Protein AF-A0AAE2ZTK8-F1 (afdb_monomer_lite)

Structure (mmCIF, N/CA/C/O backbone):
data_AF-A0AAE2ZTK8-F1
#
_entry.id   AF-A0AAE2ZTK8-F1
#
loop_
_atom_site.group_PDB
_atom_site.id
_atom_site.type_symbol
_atom_site.label_atom_id
_atom_site.label_alt_id
_atom_site.label_comp_id
_atom_site.label_asym_id
_atom_site.label_entity_id
_atom_site.label_seq_id
_atom_site.pdbx_PDB_ins_code
_atom_site.Cartn_x
_atom_site.Cartn_y
_atom_site.Cartn_z
_atom_site.occupancy
_atom_site.B_iso_or_equiv
_atom_site.auth_seq_id
_atom_site.auth_comp_id
_atom_site.auth_asym_id
_atom_site.auth_atom_id
_atom_site.pdbx_PDB_model_num
ATOM 1 N N . MET A 1 1 ? -47.396 -52.514 -16.272 1.00 52.09 1 MET A N 1
ATOM 2 C CA . MET A 1 1 ? -46.350 -51.717 -16.957 1.00 52.09 1 MET A CA 1
ATOM 3 C C . MET A 1 1 ? -46.387 -50.248 -16.500 1.00 52.09 1 MET A C 1
ATOM 5 O O . MET A 1 1 ? -46.381 -49.356 -17.329 1.00 52.09 1 MET A O 1
ATOM 9 N N . ALA A 1 2 ? -46.443 -49.972 -15.186 1.00 48.81 2 ALA A N 1
ATOM 10 C CA . ALA A 1 2 ? -46.679 -48.607 -14.678 1.00 48.81 2 ALA A CA 1
ATOM 11 C C . ALA A 1 2 ? -45.920 -48.275 -13.375 1.00 48.81 2 ALA A C 1
ATOM 13 O O . ALA A 1 2 ? -46.274 -47.339 -12.672 1.00 48.81 2 ALA A O 1
ATOM 14 N N . GLN A 1 3 ? -44.878 -49.040 -13.024 1.00 47.53 3 GLN A N 1
ATOM 15 C CA . GLN A 1 3 ? -44.254 -48.940 -11.693 1.00 47.53 3 GLN A CA 1
ATOM 16 C C . GLN A 1 3 ? -42.725 -49.053 -11.722 1.00 47.53 3 GLN A C 1
ATOM 18 O O . GLN A 1 3 ? -42.103 -49.583 -10.809 1.00 47.53 3 GLN A O 1
ATOM 23 N N . ARG A 1 4 ? -42.102 -48.572 -12.804 1.00 46.94 4 ARG A N 1
ATOM 24 C CA . ARG A 1 4 ? -40.633 -48.468 -12.920 1.00 46.94 4 ARG A CA 1
ATOM 25 C C . ARG A 1 4 ? -40.124 -47.077 -13.310 1.00 46.94 4 ARG A C 1
ATOM 27 O O . ARG A 1 4 ? -38.922 -46.904 -13.458 1.00 46.94 4 ARG A O 1
ATOM 34 N N . ILE A 1 5 ? -41.006 -46.081 -13.429 1.00 50.94 5 ILE A N 1
ATOM 35 C CA . ILE A 1 5 ? -40.626 -44.740 -13.910 1.00 50.94 5 ILE A CA 1
ATOM 36 C C . ILE A 1 5 ? -40.428 -43.737 -12.757 1.00 50.94 5 ILE A C 1
ATOM 38 O O . ILE A 1 5 ? -39.641 -42.807 -12.895 1.00 50.94 5 ILE A O 1
ATOM 42 N N . LEU A 1 6 ? -41.018 -43.957 -11.573 1.00 43.41 6 LEU A N 1
ATOM 43 C CA . LEU A 1 6 ? -40.924 -42.980 -10.474 1.00 43.41 6 LEU A CA 1
ATOM 44 C C . LEU A 1 6 ? -39.617 -43.008 -9.659 1.00 43.41 6 LEU A C 1
ATOM 46 O O . LEU A 1 6 ? -39.320 -42.038 -8.972 1.00 43.41 6 LEU A O 1
ATOM 50 N N . SER A 1 7 ? -38.796 -44.059 -9.746 1.00 42.34 7 SER A N 1
ATOM 51 C CA . SER A 1 7 ? -37.582 -44.166 -8.911 1.00 42.34 7 SER A CA 1
ATOM 52 C C . SER A 1 7 ? -36.345 -43.474 -9.498 1.00 42.34 7 SER A C 1
ATOM 54 O O . SER A 1 7 ? -35.323 -43.396 -8.822 1.00 42.34 7 SER A O 1
ATOM 56 N N . ARG A 1 8 ? -36.400 -42.989 -10.746 1.00 44.69 8 ARG A N 1
ATOM 57 C CA . ARG A 1 8 ? -35.271 -42.282 -11.383 1.00 44.69 8 ARG A CA 1
ATOM 58 C C . ARG A 1 8 ? -35.439 -40.764 -11.440 1.00 44.69 8 ARG A C 1
ATOM 60 O O . ARG A 1 8 ? -34.502 -40.084 -11.834 1.00 44.69 8 ARG A O 1
ATOM 67 N N . LEU A 1 9 ? -36.584 -40.235 -11.004 1.00 43.62 9 LEU A N 1
ATOM 68 C CA . LEU A 1 9 ? -36.836 -38.790 -10.982 1.00 43.62 9 LEU A CA 1
ATOM 69 C C . LEU A 1 9 ? -36.466 -38.104 -9.660 1.00 43.62 9 LEU A C 1
ATOM 71 O O . LEU A 1 9 ? -36.438 -36.881 -9.615 1.00 43.62 9 LEU A O 1
ATOM 75 N N . LEU A 1 10 ? -36.131 -38.855 -8.606 1.00 43.53 10 LEU A N 1
ATOM 76 C CA . LEU A 1 10 ? -35.758 -38.269 -7.312 1.00 43.53 10 LEU A CA 1
ATOM 77 C C . LEU A 1 10 ? -34.255 -37.969 -7.156 1.00 43.53 10 LEU A C 1
ATOM 79 O O . LEU A 1 10 ? -33.844 -37.479 -6.111 1.00 43.53 10 LEU A O 1
ATOM 83 N N . LEU A 1 11 ? -33.432 -38.256 -8.173 1.00 43.03 11 LEU A N 1
ATOM 84 C CA . LEU A 1 11 ? -31.967 -38.122 -8.108 1.00 43.03 11 LEU A CA 1
ATOM 85 C C . LEU A 1 11 ? -31.404 -36.973 -8.967 1.00 43.03 11 LEU A C 1
ATOM 87 O O . LEU A 1 11 ? -30.222 -36.965 -9.293 1.00 43.03 11 LEU A O 1
ATOM 91 N N . LEU A 1 12 ? -32.257 -36.022 -9.358 1.00 43.31 12 LEU A N 1
ATOM 92 C CA . LEU A 1 12 ? -31.923 -34.905 -10.256 1.00 43.31 12 LEU A CA 1
ATOM 93 C C . LEU A 1 12 ? -32.420 -33.551 -9.713 1.00 43.31 12 LEU A C 1
ATOM 95 O O . LEU A 1 12 ? -32.738 -32.642 -10.469 1.00 43.31 12 LEU A O 1
ATOM 99 N N . ILE A 1 13 ? -32.488 -33.422 -8.383 1.00 48.66 13 ILE A N 1
ATOM 100 C CA . ILE A 1 13 ? -32.670 -32.140 -7.673 1.00 48.66 13 ILE A CA 1
ATOM 101 C C . ILE A 1 13 ? -31.544 -31.997 -6.635 1.00 48.66 13 ILE A C 1
ATOM 103 O O . ILE A 1 13 ? -31.747 -31.727 -5.458 1.00 48.66 13 ILE A O 1
ATOM 107 N N . VAL A 1 14 ? -30.317 -32.260 -7.074 1.00 53.38 14 VAL A N 1
ATOM 108 C CA . VAL A 1 14 ? -29.082 -31.902 -6.374 1.00 53.38 14 VAL A CA 1
ATOM 109 C C . VAL A 1 14 ? -28.160 -31.372 -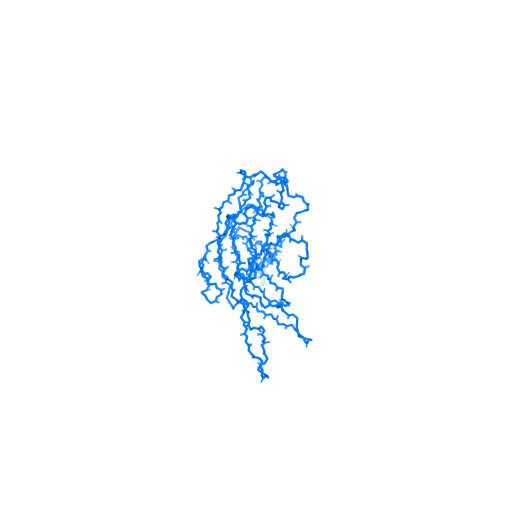7.467 1.00 53.38 14 VAL A C 1
ATOM 111 O O . VAL A 1 14 ? -28.052 -32.012 -8.505 1.00 53.38 14 VAL A O 1
ATOM 114 N N . LEU A 1 15 ? -27.532 -30.217 -7.240 1.00 52.38 15 LEU A N 1
ATOM 115 C CA . LEU A 1 15 ? -26.735 -29.428 -8.196 1.00 52.38 15 LEU A CA 1
ATOM 116 C C . LEU A 1 15 ? -27.546 -28.641 -9.231 1.00 52.38 15 LEU A C 1
ATOM 118 O O . LEU A 1 15 ? -27.667 -29.059 -10.369 1.00 52.38 15 LEU A O 1
ATOM 122 N N . THR A 1 16 ? -27.979 -27.439 -8.853 1.00 49.81 16 THR A N 1
ATOM 123 C CA . THR A 1 16 ? -27.608 -26.194 -9.560 1.00 49.81 16 THR A CA 1
ATOM 124 C C . THR A 1 16 ? -28.084 -25.004 -8.725 1.00 49.81 16 THR A C 1
ATOM 126 O O . THR A 1 16 ? -28.955 -24.243 -9.138 1.00 49.81 16 THR A O 1
ATOM 129 N N . THR A 1 17 ? -27.548 -24.821 -7.518 1.00 58.88 17 THR A N 1
ATOM 130 C CA . THR A 1 17 ? -27.455 -23.453 -6.998 1.00 58.88 17 THR A CA 1
ATOM 131 C C . THR A 1 17 ? -26.267 -22.831 -7.721 1.00 58.88 17 THR A C 1
ATOM 133 O O . THR A 1 17 ? -25.139 -23.259 -7.452 1.00 58.88 17 THR A O 1
ATOM 136 N N . PRO A 1 18 ? -26.456 -21.896 -8.669 1.00 47.59 18 PRO A N 1
ATOM 137 C CA . PRO A 1 18 ? -25.336 -21.093 -9.113 1.00 47.59 18 PRO A CA 1
ATOM 138 C C . PRO A 1 18 ? -24.824 -20.374 -7.866 1.00 47.59 18 PRO A C 1
ATOM 140 O O . PRO A 1 18 ? -25.508 -19.525 -7.300 1.00 47.59 18 PRO A O 1
ATOM 143 N N . LEU A 1 19 ? -23.643 -20.774 -7.393 1.00 45.66 19 LEU A N 1
ATOM 144 C CA . LEU A 1 19 ? -22.832 -19.973 -6.490 1.00 45.66 19 LEU A CA 1
ATOM 145 C C . LEU A 1 19 ? -22.450 -18.722 -7.281 1.00 45.66 19 LEU A C 1
ATOM 147 O O . LEU A 1 19 ? -21.363 -18.620 -7.843 1.00 45.66 19 LEU A O 1
ATOM 151 N N . THR A 1 20 ? -23.382 -17.777 -7.383 1.00 47.03 20 THR A N 1
ATOM 152 C CA . THR A 1 20 ? -23.073 -16.398 -7.715 1.00 47.03 20 THR A CA 1
ATOM 153 C C . THR A 1 20 ? -22.314 -15.866 -6.513 1.00 47.03 20 THR A C 1
ATOM 155 O O . THR A 1 20 ? -22.896 -15.296 -5.590 1.00 47.03 20 THR A O 1
ATOM 158 N N . GLY A 1 21 ? -21.011 -16.136 -6.477 1.00 39.75 21 GLY A N 1
ATOM 159 C CA . GLY A 1 21 ? -20.094 -15.390 -5.641 1.00 39.75 21 GLY A CA 1
ATOM 160 C C . GLY A 1 21 ? -20.175 -13.949 -6.112 1.00 39.75 21 GLY A C 1
ATOM 161 O O . GLY A 1 21 ? -19.548 -13.583 -7.103 1.00 39.75 21 GLY A O 1
ATOM 162 N N . CYS A 1 22 ? -21.019 -13.151 -5.461 1.00 41.00 22 CYS A N 1
ATOM 163 C CA . CYS A 1 22 ? -20.954 -11.710 -5.586 1.00 41.00 22 CYS A CA 1
ATOM 164 C C . CYS A 1 22 ? -19.531 -11.330 -5.188 1.00 41.00 22 CYS A C 1
ATOM 166 O O . CYS A 1 22 ? -19.163 -11.443 -4.020 1.00 41.00 22 CYS A O 1
ATOM 168 N N . VAL A 1 23 ? -18.714 -10.941 -6.165 1.00 47.22 23 VAL A N 1
ATOM 169 C CA . VAL A 1 23 ? -17.432 -10.304 -5.885 1.00 47.22 23 VAL A CA 1
ATOM 170 C C . VAL A 1 23 ? -17.773 -9.006 -5.165 1.00 47.22 23 VAL A C 1
ATOM 172 O O . VAL A 1 23 ? -18.188 -8.024 -5.780 1.00 47.22 23 VAL A O 1
ATOM 175 N N . ASN A 1 24 ? -17.677 -9.032 -3.838 1.00 47.78 24 ASN A N 1
ATOM 176 C CA . ASN A 1 24 ? -17.859 -7.856 -3.008 1.00 47.78 24 ASN A CA 1
ATOM 177 C C . ASN A 1 24 ? -16.651 -6.951 -3.244 1.00 47.78 24 ASN A C 1
ATOM 179 O O . ASN A 1 24 ? -15.567 -7.161 -2.698 1.00 47.78 24 ASN A O 1
ATOM 183 N N . TYR A 1 25 ? -16.831 -5.953 -4.105 1.00 52.19 25 TYR A N 1
ATOM 184 C CA . TYR A 1 25 ? -15.873 -4.868 -4.238 1.00 52.19 25 TYR A CA 1
ATOM 185 C C . TYR A 1 25 ? -15.903 -4.049 -2.950 1.00 52.19 25 TYR A C 1
ATOM 187 O O . TYR A 1 25 ? -16.877 -3.354 -2.657 1.00 52.19 25 TYR A O 1
ATOM 195 N N . LEU A 1 26 ? -14.822 -4.122 -2.178 1.00 54.62 26 LEU A N 1
ATOM 196 C CA . LEU A 1 26 ? -14.592 -3.207 -1.074 1.00 54.62 26 LEU A CA 1
ATOM 197 C C . LEU A 1 26 ? -14.354 -1.830 -1.688 1.00 54.62 26 LEU A C 1
ATOM 199 O O . LEU A 1 26 ? -13.328 -1.580 -2.327 1.00 54.62 26 LEU A O 1
ATOM 203 N N . TYR A 1 27 ? -15.327 -0.935 -1.525 1.00 49.47 27 TYR A N 1
ATOM 204 C CA . TYR A 1 27 ? -15.184 0.446 -1.957 1.00 49.47 27 TYR A CA 1
ATOM 205 C C . TYR A 1 27 ? -14.100 1.103 -1.096 1.00 49.47 27 TYR A C 1
ATOM 207 O O . TYR A 1 27 ? -14.350 1.516 0.035 1.00 49.47 27 TYR A O 1
ATOM 215 N N . SER A 1 28 ? -12.880 1.201 -1.627 1.00 51.25 28 SER A N 1
ATOM 216 C CA . SER A 1 28 ? -11.764 1.939 -1.028 1.00 51.25 28 SER A CA 1
ATOM 217 C C . SER A 1 28 ? -11.972 3.447 -1.218 1.00 51.25 28 SER A C 1
ATOM 219 O O . SER A 1 28 ? -11.121 4.166 -1.742 1.00 51.25 28 SER A O 1
ATOM 221 N N . GLY A 1 29 ? -13.148 3.949 -0.833 1.00 46.22 29 GLY A N 1
ATOM 222 C CA . GLY A 1 29 ? -13.431 5.376 -0.859 1.00 46.22 29 GLY A CA 1
ATOM 223 C C . GLY A 1 29 ? -12.421 6.071 0.038 1.00 46.22 29 GLY A C 1
ATOM 224 O O . GLY A 1 29 ? -12.295 5.699 1.197 1.00 46.22 29 GLY A O 1
ATOM 225 N N . THR A 1 30 ? -11.681 7.048 -0.485 1.00 48.59 30 THR A N 1
ATOM 226 C CA . THR A 1 30 ? -10.917 7.977 0.351 1.00 48.59 30 THR A CA 1
ATOM 227 C C . THR A 1 30 ? -11.917 8.731 1.235 1.00 48.59 30 THR A C 1
ATOM 229 O O . THR A 1 30 ? -12.715 9.496 0.687 1.00 48.59 30 THR A O 1
ATOM 232 N N . PRO A 1 31 ? -11.930 8.537 2.565 1.00 51.28 31 PRO A N 1
ATOM 233 C CA . PRO A 1 31 ? -12.812 9.289 3.449 1.00 51.28 31 PRO A CA 1
ATOM 234 C C . PRO A 1 31 ? -12.552 10.796 3.350 1.00 51.28 31 PRO A C 1
ATOM 236 O O . PRO A 1 31 ? -11.402 11.242 3.358 1.00 51.28 31 PRO A O 1
ATOM 239 N N . VAL A 1 32 ? -13.634 11.575 3.285 1.00 48.91 32 VAL A N 1
ATOM 240 C CA . VAL A 1 32 ? -13.606 13.044 3.165 1.00 48.91 32 VAL A CA 1
ATOM 241 C C . VAL A 1 32 ? -13.389 13.741 4.527 1.00 48.91 32 VAL A C 1
ATOM 243 O O . VAL A 1 32 ? -13.052 14.918 4.556 1.00 48.91 32 VAL A O 1
ATOM 246 N N . ASP A 1 33 ? -13.453 13.027 5.660 1.00 55.62 33 ASP A N 1
ATOM 247 C CA . ASP A 1 33 ? -13.046 13.552 6.979 1.00 55.62 33 ASP A CA 1
ATOM 248 C C . ASP A 1 33 ? -12.520 12.412 7.878 1.00 55.62 33 ASP A C 1
ATOM 250 O O . ASP A 1 33 ? -13.290 11.661 8.475 1.00 55.62 33 ASP A O 1
ATOM 254 N N . PHE A 1 34 ? -11.194 12.238 7.953 1.00 66.62 34 PHE A N 1
ATOM 255 C CA . PHE A 1 34 ? -10.570 11.271 8.867 1.00 66.62 34 PHE A CA 1
ATOM 256 C C . PHE A 1 34 ? -10.499 11.864 10.278 1.00 66.62 34 PHE A C 1
ATOM 258 O O . PHE A 1 34 ? -9.616 12.668 10.593 1.00 66.62 34 PHE A O 1
ATOM 265 N N . SER A 1 35 ? -11.402 11.427 11.151 1.00 63.16 35 SER A N 1
ATOM 266 C CA . SER A 1 35 ? -11.316 11.656 12.597 1.00 63.16 35 SER A CA 1
ATOM 267 C C . SER A 1 35 ? -11.385 10.328 13.344 1.00 63.16 35 SER A C 1
ATOM 269 O O . SER A 1 35 ? -12.021 9.385 12.874 1.00 63.16 35 SER A O 1
ATOM 271 N N . SER A 1 36 ? -10.774 10.235 14.526 1.00 60.69 36 SER A N 1
ATOM 272 C CA . SER A 1 36 ? -10.832 9.005 15.343 1.00 60.69 36 SER A CA 1
ATOM 273 C C . SER A 1 36 ? -12.272 8.559 15.647 1.00 60.69 36 SER A C 1
ATOM 275 O O . SER A 1 36 ? -12.524 7.374 15.822 1.00 60.69 36 SER A O 1
ATOM 277 N N . ASN A 1 37 ? -13.217 9.503 15.644 1.00 66.56 37 ASN A N 1
ATOM 278 C CA . ASN A 1 37 ? -14.632 9.275 15.935 1.00 66.56 37 ASN A CA 1
ATOM 279 C C . ASN A 1 37 ? -15.445 8.821 14.709 1.00 66.56 37 ASN A C 1
ATOM 281 O O . ASN A 1 37 ? -16.630 8.539 14.841 1.00 66.56 37 ASN A O 1
ATOM 285 N N . SER A 1 38 ? -14.835 8.782 13.519 1.00 72.75 38 SER A N 1
ATOM 286 C CA . SER A 1 38 ? -15.501 8.364 12.275 1.00 72.75 38 SER A CA 1
ATOM 287 C C . SER A 1 38 ? -15.430 6.856 12.008 1.00 72.75 38 SER A C 1
ATOM 289 O O . SER A 1 38 ? -16.113 6.374 11.108 1.00 72.75 38 SER A O 1
ATOM 291 N N . LEU A 1 39 ? -14.628 6.109 12.777 1.00 74.56 39 LEU A N 1
ATOM 292 C CA . LEU A 1 39 ? -14.522 4.657 12.643 1.00 74.56 39 LEU A CA 1
ATOM 293 C C . LEU A 1 39 ? -15.736 3.962 13.252 1.00 74.56 39 LEU A C 1
ATOM 295 O O . LEU A 1 39 ? -16.069 4.181 14.419 1.00 74.56 39 LEU A O 1
ATOM 299 N N . LYS A 1 40 ? -16.351 3.050 12.495 1.00 84.00 40 LYS A N 1
ATOM 300 C CA . LYS A 1 40 ? -17.310 2.103 13.072 1.00 84.00 40 LYS A CA 1
AT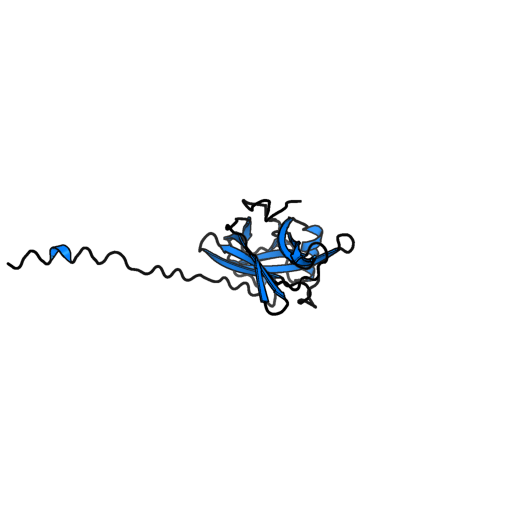OM 301 C C . LYS A 1 40 ? -16.590 1.083 13.969 1.00 84.00 40 LYS A C 1
ATOM 303 O O . LYS A 1 40 ? -15.395 0.849 13.787 1.00 84.00 40 LYS A O 1
ATOM 308 N N . PRO A 1 41 ? -17.307 0.400 14.886 1.00 82.75 41 PRO A N 1
ATOM 309 C CA . PRO A 1 41 ? -16.699 -0.554 15.821 1.00 82.75 41 PRO A CA 1
ATOM 310 C C . PRO A 1 41 ? -15.868 -1.673 15.171 1.00 82.75 41 PRO A C 1
ATOM 312 O O . PRO A 1 41 ? -14.904 -2.135 15.772 1.00 82.75 41 PRO A O 1
ATOM 315 N N . ASN A 1 42 ? -16.221 -2.091 13.948 1.00 89.38 42 ASN A N 1
ATOM 316 C CA . ASN A 1 42 ? -15.517 -3.140 13.201 1.00 89.38 42 ASN A CA 1
ATOM 317 C C . ASN A 1 42 ? -14.679 -2.596 12.030 1.00 89.38 42 ASN A C 1
ATOM 319 O O . ASN A 1 42 ? -14.408 -3.317 11.076 1.00 89.38 42 ASN A O 1
ATOM 323 N N . GLU A 1 43 ? -14.311 -1.317 12.053 1.00 90.25 43 GLU A N 1
ATOM 324 C CA . GLU A 1 43 ? -13.465 -0.699 11.032 1.00 90.25 43 GLU A CA 1
ATOM 325 C C . GLU A 1 43 ? -12.128 -0.265 11.639 1.00 90.25 43 GLU A C 1
ATOM 327 O O . GLU A 1 43 ? -12.020 0.068 12.823 1.00 90.25 43 GLU A O 1
ATOM 332 N N . GLY A 1 44 ? -11.096 -0.254 10.806 1.00 91.00 44 GLY A N 1
ATOM 333 C CA . GLY A 1 44 ? -9.798 0.326 11.110 1.00 91.00 44 GLY A CA 1
ATOM 334 C C . GLY A 1 44 ? -9.318 1.190 9.955 1.00 91.00 44 GLY A C 1
ATOM 335 O O . GLY A 1 44 ? -9.745 1.028 8.808 1.00 91.00 44 GLY A O 1
ATOM 336 N N . PHE A 1 45 ? -8.403 2.106 10.251 1.00 90.44 45 PHE A N 1
ATOM 337 C CA . PHE A 1 45 ? -7.642 2.779 9.214 1.00 90.44 45 PHE A CA 1
ATOM 338 C C . PHE A 1 45 ? -6.413 1.952 8.869 1.00 90.44 45 PHE A C 1
ATOM 340 O O . PHE A 1 45 ? -5.713 1.455 9.749 1.00 90.44 45 PHE A O 1
ATOM 347 N N . VAL A 1 46 ? -6.103 1.883 7.584 1.00 92.56 46 VAL A N 1
ATOM 348 C CA . VAL A 1 46 ? -4.811 1.428 7.091 1.00 92.56 46 VAL A CA 1
ATOM 349 C C . VAL A 1 46 ? -4.168 2.563 6.318 1.00 92.56 46 VAL A C 1
ATOM 351 O O . VAL A 1 46 ? -4.846 3.268 5.567 1.00 92.56 46 VAL A O 1
ATOM 354 N N . PHE A 1 47 ? -2.873 2.778 6.505 1.00 92.56 47 PHE A N 1
ATOM 355 C CA . PHE A 1 47 ? -2.140 3.764 5.725 1.00 92.56 47 PHE A CA 1
ATOM 356 C C . PHE A 1 47 ? -0.732 3.294 5.384 1.00 92.56 47 PHE A C 1
ATOM 358 O O . PHE A 1 47 ? -0.103 2.526 6.111 1.00 92.56 47 PHE A O 1
ATOM 365 N N . MET A 1 48 ? -0.257 3.768 4.239 1.00 92.69 48 MET A N 1
ATOM 366 C CA . MET A 1 48 ? 1.036 3.413 3.667 1.00 92.69 48 MET A CA 1
ATOM 367 C C . MET A 1 48 ? 1.567 4.564 2.825 1.00 92.69 48 MET A C 1
ATOM 369 O O . MET A 1 48 ? 0.803 5.423 2.366 1.00 92.69 48 MET A O 1
ATOM 373 N N . SER A 1 49 ? 2.868 4.567 2.583 1.00 90.44 49 SER A N 1
ATOM 374 C CA . SER A 1 49 ? 3.466 5.425 1.570 1.00 90.44 49 SER A CA 1
ATOM 375 C C . SER A 1 49 ? 3.556 4.694 0.231 1.00 90.44 49 SER A C 1
ATOM 377 O O . SER A 1 49 ? 3.877 3.512 0.162 1.00 90.44 49 SER A O 1
ATOM 379 N N . LEU A 1 50 ? 3.247 5.411 -0.846 1.00 88.69 50 LEU A N 1
ATOM 380 C CA . LEU A 1 50 ? 3.476 4.972 -2.219 1.00 88.69 50 LEU A CA 1
ATOM 381 C C . LEU A 1 50 ? 4.535 5.889 -2.810 1.00 88.69 50 LEU A C 1
ATOM 383 O O . LEU A 1 50 ? 4.332 7.106 -2.866 1.00 88.69 50 LEU A O 1
ATOM 387 N N . VAL A 1 51 ? 5.666 5.319 -3.208 1.00 86.06 51 VAL A N 1
ATOM 388 C CA . VAL A 1 51 ? 6.845 6.055 -3.663 1.00 86.06 51 VAL A CA 1
ATOM 389 C C . VAL A 1 51 ? 7.219 5.598 -5.064 1.00 86.06 51 VAL A C 1
ATOM 391 O O . VAL A 1 51 ? 7.237 4.416 -5.374 1.00 86.06 51 VAL A O 1
ATOM 394 N N . GLN A 1 52 ? 7.525 6.550 -5.933 1.00 81.44 52 GLN A N 1
ATOM 395 C CA . GLN A 1 52 ? 8.173 6.301 -7.208 1.00 81.44 52 GLN A CA 1
ATOM 396 C C . GLN A 1 52 ? 9.685 6.431 -7.008 1.00 81.44 52 GLN A C 1
ATOM 398 O O . GLN A 1 52 ? 10.178 7.517 -6.684 1.00 81.44 52 GLN A O 1
ATOM 403 N N . GLY A 1 53 ? 10.405 5.327 -7.195 1.00 71.00 53 GLY A N 1
ATOM 404 C CA . GLY A 1 53 ? 11.863 5.314 -7.254 1.00 71.00 53 GLY A CA 1
ATOM 405 C C . GLY A 1 53 ? 12.350 5.892 -8.583 1.00 71.00 53 GLY A C 1
ATOM 406 O O . GLY A 1 53 ? 11.706 5.652 -9.599 1.00 71.00 53 GLY A O 1
ATOM 407 N N . GLN A 1 54 ? 13.460 6.648 -8.547 1.00 66.00 54 GLN A N 1
ATOM 408 C CA . GLN A 1 54 ? 14.213 7.240 -9.675 1.00 66.00 54 GLN A CA 1
ATOM 409 C C . GLN A 1 54 ? 13.356 7.845 -10.812 1.00 66.00 54 GLN A C 1
ATOM 411 O O . GLN A 1 54 ? 12.708 7.139 -11.578 1.00 66.00 54 GLN A O 1
ATOM 416 N N . HIS A 1 55 ? 13.414 9.175 -10.979 1.00 56.78 55 HIS A N 1
ATOM 417 C CA . HIS A 1 55 ? 12.652 9.932 -11.986 1.00 56.78 55 HIS A CA 1
ATOM 418 C C . HIS A 1 55 ? 12.821 9.425 -13.432 1.00 56.78 55 HIS A C 1
ATOM 420 O O . HIS A 1 55 ? 13.611 9.951 -14.217 1.00 56.78 55 HIS A O 1
ATOM 426 N N . TRP A 1 56 ? 11.944 8.522 -13.838 1.00 58.25 56 TRP A N 1
ATOM 427 C CA . TRP A 1 56 ? 11.398 8.546 -15.181 1.00 58.25 56 TRP A CA 1
ATOM 428 C 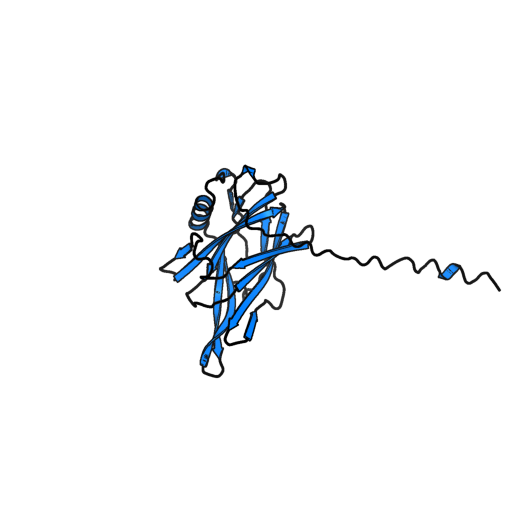C . TRP A 1 56 ? 9.960 9.049 -15.073 1.00 58.25 56 TRP A C 1
ATOM 430 O O . TRP A 1 56 ? 9.149 8.487 -14.335 1.00 58.25 56 TRP A O 1
ATOM 440 N N . ASN A 1 57 ? 9.651 10.153 -15.760 1.00 60.53 57 ASN A N 1
ATOM 441 C CA . ASN A 1 57 ? 8.295 10.704 -15.847 1.00 60.53 57 ASN A CA 1
ATOM 442 C C . ASN A 1 57 ? 7.449 9.796 -16.752 1.00 60.53 57 ASN A C 1
ATOM 444 O O . ASN A 1 57 ? 7.080 10.167 -17.864 1.00 60.53 57 ASN A O 1
ATOM 448 N N . VAL A 1 58 ? 7.200 8.570 -16.299 1.00 64.62 58 VAL A N 1
ATOM 449 C CA . VAL A 1 58 ? 6.311 7.643 -16.984 1.00 64.62 58 VAL A CA 1
ATOM 450 C C . VAL A 1 58 ? 4.893 7.993 -16.563 1.00 64.62 58 VAL A C 1
ATOM 452 O O . VAL A 1 58 ? 4.544 7.861 -15.388 1.00 64.62 58 VAL A O 1
ATOM 455 N N . ASN A 1 59 ? 4.083 8.454 -17.516 1.00 75.31 59 ASN A N 1
ATOM 456 C CA . ASN A 1 59 ? 2.644 8.630 -17.328 1.00 75.31 59 ASN A CA 1
ATOM 457 C C . ASN A 1 59 ? 1.977 7.251 -17.271 1.00 75.31 59 ASN A C 1
ATOM 459 O O . ASN A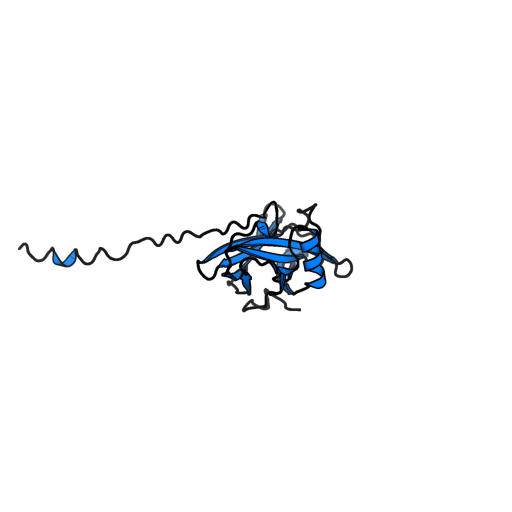 1 59 ? 1.394 6.789 -18.249 1.00 75.31 59 ASN A O 1
ATOM 463 N N . ALA A 1 60 ? 2.119 6.585 -16.131 1.00 78.88 60 ALA A N 1
ATOM 464 C CA . ALA A 1 60 ? 1.545 5.280 -15.865 1.00 78.88 60 ALA A CA 1
ATOM 465 C C . ALA A 1 60 ? 0.657 5.330 -14.617 1.00 78.88 60 ALA A C 1
ATOM 467 O O . ALA A 1 60 ? 0.902 6.086 -13.673 1.00 78.88 60 ALA A O 1
ATOM 468 N N . ILE A 1 61 ? -0.393 4.521 -14.642 1.00 85.06 61 ILE A N 1
ATOM 469 C CA . ILE A 1 61 ? -1.300 4.277 -13.530 1.00 85.06 61 ILE A CA 1
ATOM 470 C C . ILE A 1 61 ? -0.868 2.969 -12.891 1.00 85.06 61 ILE A C 1
ATOM 472 O O . ILE A 1 61 ? -0.864 1.925 -13.540 1.00 85.06 61 ILE A O 1
ATOM 476 N N . TYR A 1 62 ? -0.549 3.023 -11.610 1.00 85.50 62 TYR A N 1
ATOM 477 C CA . TYR A 1 62 ? -0.116 1.867 -10.848 1.00 85.50 62 TYR A CA 1
ATOM 478 C C . TYR A 1 62 ? -1.224 1.460 -9.900 1.00 85.50 62 TYR A C 1
ATOM 480 O O . TYR A 1 62 ? -1.774 2.291 -9.176 1.00 85.50 62 TYR A O 1
ATOM 488 N N . SER A 1 63 ? -1.577 0.185 -9.932 1.00 89.12 63 SER A N 1
ATOM 489 C CA . SER A 1 63 ? -2.660 -0.379 -9.145 1.00 89.12 63 SER A CA 1
ATOM 490 C C . SER A 1 63 ? -2.144 -1.513 -8.279 1.00 89.12 63 SER A C 1
ATOM 492 O O . SER A 1 63 ? -1.467 -2.397 -8.786 1.00 89.12 63 SER A O 1
ATOM 494 N N . PHE A 1 64 ? -2.522 -1.527 -7.006 1.00 89.25 64 PHE A N 1
ATOM 495 C CA . PHE A 1 64 ? -2.306 -2.650 -6.098 1.00 89.25 64 PHE A CA 1
ATOM 496 C C . PHE A 1 64 ? -3.655 -3.193 -5.664 1.00 89.25 64 PHE A C 1
ATOM 498 O O . PHE A 1 64 ? -4.515 -2.436 -5.208 1.00 89.25 64 PHE A O 1
ATOM 505 N N . TYR A 1 65 ? -3.839 -4.495 -5.815 1.00 92.38 65 TYR A N 1
ATOM 506 C CA . TYR A 1 65 ? -5.066 -5.188 -5.466 1.00 92.38 65 TYR A CA 1
ATOM 507 C C . TYR A 1 65 ? -4.837 -5.992 -4.196 1.00 92.38 65 TYR A C 1
ATOM 509 O O . TYR A 1 65 ? -3.810 -6.657 -4.047 1.00 92.38 65 TYR A O 1
ATOM 517 N N . PHE A 1 66 ? -5.805 -5.926 -3.292 1.00 94.19 66 PHE A N 1
ATOM 518 C CA . PHE A 1 66 ? -5.791 -6.675 -2.045 1.00 94.19 66 PHE A CA 1
ATOM 519 C C . PHE A 1 66 ? -7.101 -7.426 -1.850 1.00 94.19 66 PHE A C 1
ATOM 521 O O . PHE A 1 66 ? -8.137 -7.032 -2.391 1.00 94.19 66 PHE A O 1
ATOM 528 N N . ARG A 1 67 ? -7.040 -8.517 -1.093 1.00 94.94 67 ARG A N 1
ATOM 529 C CA . ARG A 1 67 ? -8.169 -9.400 -0.809 1.00 94.94 67 ARG A CA 1
ATOM 530 C C . ARG A 1 67 ? -8.312 -9.581 0.698 1.00 94.94 67 ARG A C 1
ATOM 532 O O . ARG A 1 67 ? -7.304 -9.675 1.394 1.00 94.94 67 ARG A O 1
ATOM 539 N N . ASN A 1 68 ? -9.544 -9.582 1.196 1.00 94.81 68 ASN A N 1
ATOM 540 C CA . ASN A 1 68 ? -9.870 -9.971 2.565 1.00 94.81 68 ASN A CA 1
ATOM 541 C C . ASN A 1 68 ? -9.871 -11.503 2.669 1.00 94.81 68 ASN A C 1
ATOM 543 O O . ASN A 1 68 ? -10.483 -12.176 1.841 1.00 94.81 68 ASN A O 1
ATOM 547 N N . GLU A 1 69 ? -9.201 -12.050 3.680 1.00 94.19 69 GLU A N 1
ATOM 548 C CA . GLU A 1 69 ? -9.071 -13.505 3.861 1.00 94.19 69 GLU A CA 1
ATOM 549 C C . GLU A 1 69 ? -10.374 -14.191 4.290 1.00 94.19 69 GLU A C 1
ATOM 551 O O . GLU A 1 69 ? -10.565 -15.376 4.039 1.00 94.19 69 GLU A O 1
ATOM 556 N N . ALA A 1 70 ? -11.264 -13.470 4.973 1.00 92.31 70 ALA A N 1
ATOM 557 C CA . ALA A 1 70 ? -12.474 -14.038 5.553 1.00 92.31 70 ALA A CA 1
ATOM 558 C C . ALA A 1 70 ? -13.602 -14.199 4.526 1.00 92.31 70 ALA A C 1
ATOM 560 O O . ALA A 1 70 ? -14.321 -15.195 4.562 1.00 92.31 70 ALA A O 1
ATOM 561 N N . ASP A 1 71 ? -13.777 -13.221 3.634 1.00 89.75 71 ASP A N 1
ATOM 562 C CA . ASP A 1 71 ? -14.905 -13.174 2.694 1.00 89.75 71 ASP A CA 1
ATOM 563 C C . ASP A 1 71 ? -14.495 -13.037 1.219 1.00 89.75 71 ASP A C 1
ATOM 565 O O . ASP A 1 71 ? -15.355 -13.017 0.337 1.00 89.75 71 ASP A O 1
ATOM 569 N N . GLY A 1 72 ? -13.193 -12.952 0.927 1.00 90.31 72 GLY A N 1
ATOM 570 C CA . GLY A 1 72 ? -12.682 -12.774 -0.430 1.00 90.31 72 GLY A CA 1
ATOM 571 C C . GLY A 1 72 ? -12.916 -11.376 -1.011 1.00 90.31 72 GLY A C 1
ATOM 572 O O . GLY A 1 72 ? -12.668 -11.176 -2.200 1.00 90.31 72 GLY A O 1
ATOM 573 N N . GLY A 1 73 ? -13.378 -10.406 -0.214 1.00 90.56 73 GLY A N 1
ATOM 574 C CA . GLY A 1 73 ? -13.649 -9.040 -0.653 1.00 90.56 73 GLY A CA 1
ATOM 575 C C . GLY A 1 73 ? -12.413 -8.382 -1.265 1.00 90.56 73 GLY A C 1
ATOM 576 O O . GLY A 1 73 ? -11.325 -8.431 -0.692 1.00 90.56 73 GLY A O 1
ATOM 577 N N . ILE A 1 74 ? -12.569 -7.761 -2.436 1.00 91.81 74 ILE A N 1
ATOM 578 C CA . ILE A 1 74 ? -11.448 -7.222 -3.220 1.00 91.81 74 ILE A CA 1
ATOM 579 C C . ILE A 1 74 ? -11.421 -5.703 -3.120 1.00 91.81 74 ILE A C 1
ATOM 581 O O . ILE A 1 74 ? -12.423 -5.038 -3.379 1.00 91.81 74 ILE A O 1
ATOM 585 N N . GLY A 1 75 ? -10.251 -5.146 -2.821 1.00 90.88 75 GLY A N 1
ATOM 586 C CA . GLY A 1 75 ? -9.989 -3.715 -2.886 1.00 90.88 75 GLY A CA 1
ATOM 587 C C . GLY A 1 75 ? -8.849 -3.365 -3.840 1.00 90.88 75 GLY A C 1
ATOM 588 O O . GLY A 1 75 ? -8.045 -4.210 -4.238 1.00 90.88 75 GLY A O 1
ATOM 589 N N . LYS A 1 76 ? -8.795 -2.085 -4.220 1.00 91.00 76 LYS A N 1
ATOM 590 C CA . LYS A 1 76 ? -7.796 -1.529 -5.139 1.00 91.00 76 LYS A CA 1
ATOM 591 C C . LYS A 1 76 ? -7.238 -0.216 -4.599 1.00 91.00 76 LYS A C 1
ATOM 593 O O . LYS A 1 76 ? -7.986 0.664 -4.170 1.00 91.00 76 LYS A O 1
ATOM 598 N N . ILE A 1 77 ? -5.923 -0.066 -4.685 1.00 88.06 77 ILE A N 1
ATOM 599 C CA . ILE A 1 77 ? -5.171 1.158 -4.405 1.00 88.06 77 ILE A CA 1
ATOM 600 C C . ILE A 1 77 ? -4.588 1.634 -5.725 1.00 88.06 77 ILE A C 1
ATOM 602 O O . ILE A 1 77 ? -3.927 0.862 -6.407 1.00 88.06 77 ILE A O 1
ATOM 606 N N . THR A 1 78 ? -4.835 2.891 -6.093 1.00 85.44 78 THR A N 1
ATOM 607 C CA . THR A 1 78 ? -4.304 3.470 -7.335 1.00 85.44 78 THR A CA 1
ATOM 608 C C . THR A 1 78 ? -3.351 4.617 -7.029 1.00 85.44 78 THR A C 1
ATOM 610 O O . THR A 1 78 ? -3.631 5.473 -6.184 1.00 85.44 78 THR A O 1
ATOM 613 N N . TYR A 1 79 ? -2.234 4.649 -7.746 1.00 81.94 79 TYR A N 1
ATOM 614 C CA . TYR A 1 79 ? -1.240 5.705 -7.705 1.00 81.94 79 TYR A CA 1
ATOM 615 C C . TYR A 1 79 ? -0.909 6.167 -9.119 1.00 81.94 79 TYR A C 1
ATOM 617 O O . TYR A 1 79 ? -0.515 5.371 -9.967 1.00 81.94 79 TYR A O 1
ATOM 625 N N . THR A 1 80 ? -1.039 7.470 -9.352 1.00 80.44 80 THR A N 1
ATOM 626 C CA . THR A 1 80 ? -0.680 8.095 -10.624 1.00 80.44 80 THR A CA 1
ATOM 627 C C . THR A 1 80 ? 0.297 9.233 -10.342 1.00 80.44 80 THR A C 1
ATOM 629 O O . THR A 1 80 ? -0.119 10.275 -9.817 1.00 80.44 80 THR A O 1
ATOM 632 N N . PRO A 1 81 ? 1.598 9.054 -10.631 1.00 72.06 81 PRO A N 1
ATOM 633 C CA . PRO A 1 81 ? 2.594 10.095 -10.425 1.00 72.06 81 PRO A CA 1
ATOM 634 C C . PRO A 1 81 ? 2.227 11.388 -11.163 1.00 72.06 81 PRO A C 1
ATOM 636 O O . PRO A 1 81 ? 1.763 11.362 -12.297 1.00 72.06 81 PRO A O 1
ATOM 639 N N . GLY A 1 82 ? 2.428 12.541 -10.520 1.00 61.62 82 GLY A N 1
ATOM 640 C CA . GLY A 1 82 ? 2.295 13.860 -11.159 1.00 61.62 82 GLY A CA 1
ATOM 641 C C . GLY A 1 82 ? 0.868 14.392 -11.369 1.00 61.62 82 GLY A C 1
ATOM 642 O O . GLY A 1 82 ? 0.707 15.605 -11.449 1.00 61.62 82 GLY A O 1
ATOM 643 N N . LEU A 1 83 ? -0.165 13.544 -11.381 1.00 56.53 83 LEU A N 1
ATOM 644 C CA . LEU A 1 83 ? -1.571 13.969 -11.522 1.00 56.53 83 LEU A CA 1
ATOM 645 C C . LEU A 1 83 ? -2.205 14.451 -10.206 1.00 56.53 83 LEU A C 1
ATOM 647 O O . LEU A 1 83 ? -3.181 15.195 -10.208 1.00 56.53 83 LEU A O 1
ATOM 651 N N . LEU A 1 84 ? -1.625 14.081 -9.064 1.00 53.44 84 LEU A N 1
ATOM 652 C CA . LEU A 1 84 ? -2.093 14.497 -7.741 1.00 53.44 84 LEU A CA 1
ATOM 653 C C . LEU A 1 84 ? -1.371 15.777 -7.297 1.00 53.44 84 LEU A C 1
ATOM 655 O O . LEU A 1 84 ? -0.553 15.763 -6.380 1.00 53.44 84 LEU A O 1
ATOM 659 N N . GLY A 1 85 ? -1.667 16.892 -7.971 1.00 41.69 85 GLY A N 1
ATOM 660 C CA . GLY A 1 85 ? -0.997 18.190 -7.789 1.00 41.69 85 GLY A CA 1
ATOM 661 C C . GLY A 1 85 ? -1.078 18.808 -6.383 1.00 41.69 85 GLY A C 1
ATOM 662 O O . GLY A 1 85 ? -0.327 19.735 -6.097 1.00 41.69 85 GLY A O 1
ATOM 663 N N . ASN A 1 86 ? -1.924 18.275 -5.491 1.00 43.09 86 ASN A N 1
ATOM 664 C CA . ASN A 1 86 ? -2.217 18.865 -4.177 1.00 43.09 86 ASN A CA 1
ATOM 665 C C . ASN A 1 86 ? -1.958 17.940 -2.972 1.00 43.09 86 ASN A C 1
ATOM 667 O O . ASN A 1 86 ? -2.212 18.337 -1.833 1.00 43.09 86 ASN A O 1
ATOM 671 N N . GLU A 1 87 ? -1.461 16.713 -3.162 1.00 53.84 87 GLU A N 1
ATOM 672 C CA . GLU A 1 87 ? -1.111 15.874 -2.010 1.00 53.84 87 GLU A CA 1
ATOM 673 C C . GLU A 1 87 ? 0.220 16.330 -1.396 1.00 53.84 87 GLU A C 1
ATOM 675 O O . GLU A 1 87 ? 1.180 16.622 -2.105 1.00 53.84 87 GLU A O 1
ATOM 680 N N . LYS A 1 88 ? 0.300 16.397 -0.057 1.00 60.41 88 LYS A N 1
ATOM 681 C CA . LYS A 1 88 ? 1.578 16.600 0.644 1.00 60.41 88 LYS A CA 1
ATOM 682 C C . LYS A 1 88 ? 2.494 15.428 0.297 1.00 60.41 88 LYS A C 1
ATOM 684 O O . LYS A 1 88 ? 2.330 14.322 0.800 1.00 60.41 88 LYS A O 1
ATOM 689 N N . THR A 1 89 ? 3.416 15.690 -0.615 1.00 70.44 89 THR A N 1
ATOM 690 C CA . THR A 1 89 ? 4.250 14.670 -1.241 1.00 70.44 89 THR A CA 1
ATOM 691 C C . THR A 1 89 ? 5.453 14.319 -0.376 1.00 70.44 89 THR A C 1
ATOM 693 O O . THR A 1 89 ? 6.130 15.220 0.128 1.00 70.44 89 THR A O 1
ATOM 696 N N . ILE A 1 90 ? 5.805 13.041 -0.332 1.00 71.94 90 ILE A N 1
ATOM 697 C CA . ILE A 1 90 ? 7.167 12.602 -0.026 1.00 71.94 90 ILE A CA 1
ATOM 698 C C . ILE A 1 90 ? 8.079 13.159 -1.123 1.00 71.94 90 ILE A C 1
ATOM 700 O O . ILE A 1 90 ? 7.770 13.028 -2.309 1.00 71.94 90 ILE A O 1
ATOM 704 N N . ARG A 1 91 ? 9.178 13.810 -0.735 1.00 73.38 91 ARG A N 1
ATOM 705 C CA . ARG A 1 91 ? 10.248 14.227 -1.649 1.00 73.38 91 ARG A CA 1
ATOM 706 C C . ARG A 1 91 ? 11.589 13.936 -1.007 1.00 73.38 91 ARG A C 1
ATOM 708 O O . ARG A 1 91 ? 11.936 14.565 -0.011 1.00 73.38 91 ARG A O 1
ATOM 715 N N . ASN A 1 92 ? 12.355 13.048 -1.618 1.00 66.62 92 ASN A N 1
ATOM 716 C CA . ASN A 1 92 ? 13.755 12.854 -1.289 1.00 66.62 92 ASN A CA 1
ATOM 717 C C . ASN A 1 92 ? 14.587 13.333 -2.478 1.00 66.62 92 ASN A C 1
ATOM 719 O O . ASN A 1 92 ? 14.659 12.656 -3.498 1.00 66.62 92 ASN A O 1
ATOM 723 N N . LYS A 1 93 ? 15.184 14.527 -2.371 1.00 64.25 93 LYS A N 1
ATOM 724 C CA . LYS A 1 93 ? 15.977 15.104 -3.470 1.00 64.25 93 LYS A CA 1
ATOM 725 C C . LYS A 1 93 ? 17.251 14.301 -3.745 1.00 64.25 93 LYS A C 1
ATOM 727 O O . LYS A 1 93 ? 17.630 14.183 -4.901 1.00 64.25 93 LYS A O 1
ATOM 732 N N . ALA A 1 94 ? 17.881 13.752 -2.705 1.00 60.72 94 ALA A N 1
ATOM 733 C CA . ALA A 1 94 ? 19.125 12.997 -2.836 1.00 60.72 94 ALA A CA 1
ATOM 734 C C . ALA A 1 94 ? 18.897 11.630 -3.501 1.00 60.72 94 ALA A C 1
ATOM 736 O O . ALA A 1 94 ? 19.656 11.246 -4.383 1.00 60.72 94 ALA A O 1
ATOM 737 N N . ALA A 1 95 ? 17.821 10.930 -3.127 1.00 60.59 95 ALA A N 1
ATOM 738 C CA . ALA A 1 95 ? 17.438 9.657 -3.747 1.00 60.59 95 ALA A CA 1
ATOM 739 C C . ALA A 1 95 ? 16.578 9.821 -5.014 1.00 60.59 95 ALA A C 1
ATOM 741 O O . ALA A 1 95 ? 16.276 8.839 -5.691 1.00 60.59 95 ALA A O 1
ATOM 742 N N . ASN A 1 96 ? 16.201 11.060 -5.346 1.00 68.44 96 ASN A N 1
ATOM 743 C CA . ASN A 1 96 ? 15.327 11.396 -6.463 1.00 68.44 96 ASN A CA 1
ATOM 744 C C . ASN A 1 96 ? 13.979 10.645 -6.407 1.00 68.44 96 ASN A C 1
ATOM 746 O O . ASN A 1 96 ? 13.537 10.052 -7.390 1.00 68.44 96 ASN A O 1
ATOM 750 N N . GLU A 1 97 ? 13.344 10.652 -5.234 1.00 74.31 97 GLU A N 1
ATOM 751 C CA . GLU A 1 97 ? 12.086 9.947 -4.964 1.00 74.31 97 GLU A CA 1
ATOM 752 C C . GLU A 1 97 ? 10.941 10.935 -4.754 1.00 74.31 97 GLU A C 1
ATOM 754 O O . GLU A 1 97 ? 11.088 11.977 -4.095 1.00 74.31 97 GLU A O 1
ATOM 759 N N . LYS A 1 98 ? 9.769 10.566 -5.269 1.00 79.19 98 LYS A N 1
ATOM 760 C CA . LYS A 1 98 ? 8.508 11.271 -5.038 1.00 79.19 98 LYS A CA 1
ATOM 761 C C . LYS A 1 98 ? 7.429 10.285 -4.640 1.00 79.19 98 LYS A C 1
ATOM 763 O O . LYS A 1 98 ? 7.317 9.223 -5.237 1.00 79.19 98 LYS A O 1
ATOM 768 N N . GLY A 1 99 ? 6.596 10.656 -3.682 1.00 82.62 99 GLY A N 1
ATOM 769 C CA . GLY A 1 99 ? 5.526 9.778 -3.232 1.00 82.62 99 GLY A CA 1
ATOM 770 C C . GLY A 1 99 ? 4.432 10.494 -2.471 1.00 82.62 99 GLY A C 1
ATOM 771 O O . GLY A 1 99 ? 4.412 11.722 -2.376 1.00 82.62 99 GLY A O 1
ATOM 772 N N . THR A 1 100 ? 3.524 9.720 -1.900 1.00 86.12 100 THR A N 1
ATOM 773 C CA . THR A 1 100 ? 2.399 10.214 -1.106 1.00 86.12 100 THR A CA 1
ATOM 774 C C . THR A 1 100 ? 2.007 9.201 -0.042 1.00 86.12 100 THR A C 1
ATOM 776 O O . THR A 1 100 ? 2.201 8.001 -0.222 1.00 86.12 100 THR A O 1
ATOM 779 N N . VAL A 1 101 ? 1.427 9.682 1.056 1.00 87.94 101 VAL A N 1
ATOM 780 C CA . VAL A 1 101 ? 0.783 8.815 2.046 1.00 87.94 101 VAL A CA 1
ATOM 781 C C . VAL A 1 101 ? -0.684 8.630 1.664 1.00 87.94 101 VAL A C 1
ATOM 783 O O . VAL A 1 101 ? -1.461 9.596 1.588 1.00 87.94 101 VAL A O 1
ATOM 786 N N . LYS A 1 102 ? -1.062 7.373 1.434 1.00 87.50 102 LYS A N 1
ATOM 787 C CA . LYS A 1 102 ? -2.439 6.938 1.195 1.00 87.50 102 LYS A CA 1
ATOM 788 C C . LYS A 1 102 ? -3.013 6.308 2.451 1.00 87.50 102 LYS A C 1
ATOM 790 O O . LYS A 1 102 ? -2.294 5.672 3.215 1.00 87.50 102 LYS A O 1
ATOM 795 N N . SER A 1 103 ? -4.310 6.490 2.642 1.00 87.69 103 SER A N 1
ATOM 796 C CA . SER A 1 103 ? -5.046 5.943 3.771 1.00 87.69 103 SER A CA 1
ATOM 797 C C . SER A 1 103 ? -6.431 5.493 3.336 1.00 87.69 103 SER A C 1
ATOM 799 O O . SER A 1 103 ? -7.043 6.106 2.459 1.00 87.69 103 SER A O 1
ATOM 801 N N . TYR A 1 104 ? -6.914 4.436 3.974 1.00 87.69 104 TYR A N 1
ATOM 802 C CA . TYR A 1 104 ? -8.185 3.792 3.678 1.00 87.69 104 TYR A CA 1
ATOM 803 C C . TYR A 1 104 ? -8.860 3.365 4.977 1.00 87.69 104 TYR A C 1
ATOM 805 O O . TYR A 1 104 ? -8.180 2.973 5.924 1.00 87.69 104 TYR A O 1
ATOM 813 N N . THR A 1 105 ? -10.188 3.425 5.005 1.00 89.69 105 THR A N 1
ATOM 814 C CA . THR A 1 105 ? -10.993 2.768 6.039 1.00 89.69 105 THR A CA 1
ATOM 815 C C . THR A 1 105 ? -11.412 1.411 5.510 1.00 89.69 105 THR A C 1
ATOM 817 O O . THR A 1 105 ? -11.987 1.335 4.426 1.00 89.69 105 THR A O 1
ATOM 820 N N . LEU A 1 106 ? -11.121 0.351 6.256 1.00 91.06 106 LEU A N 1
ATOM 821 C CA . LEU A 1 106 ? -11.461 -1.020 5.885 1.00 91.06 106 LEU A CA 1
ATOM 822 C C . LEU A 1 106 ? -12.109 -1.736 7.076 1.00 91.06 106 LEU A C 1
ATOM 824 O O . LEU A 1 106 ? -11.805 -1.395 8.225 1.00 91.06 106 LEU A O 1
ATOM 828 N N . PRO A 1 107 ? -12.960 -2.748 6.833 1.00 92.19 107 PRO A N 1
ATOM 829 C CA . PRO A 1 107 ? -13.355 -3.681 7.878 1.00 92.19 107 PRO A CA 1
ATOM 830 C C . PRO A 1 107 ? -12.121 -4.296 8.545 1.00 92.19 107 PRO A C 1
ATOM 832 O O . PRO A 1 107 ? -11.134 -4.610 7.872 1.00 92.19 107 PRO A O 1
ATOM 835 N N . ALA A 1 108 ? -12.172 -4.473 9.860 1.00 93.56 108 ALA A N 1
ATOM 836 C CA . ALA A 1 108 ? -11.128 -5.166 10.593 1.00 93.56 108 ALA A CA 1
ATOM 837 C C . ALA A 1 108 ? -10.993 -6.609 10.089 1.00 93.56 108 ALA A C 1
ATOM 839 O O . ALA A 1 108 ? -11.988 -7.274 9.800 1.00 93.56 108 ALA A O 1
ATOM 840 N N . GLY A 1 109 ? -9.756 -7.086 9.976 1.00 94.94 109 GLY A N 1
ATOM 841 C CA . GLY A 1 109 ? -9.482 -8.415 9.442 1.00 94.94 109 GLY A CA 1
ATOM 842 C C . GLY A 1 109 ? -8.076 -8.576 8.884 1.00 94.94 109 GLY A C 1
ATOM 843 O O . GLY A 1 109 ? -7.263 -7.645 8.898 1.00 94.94 109 GLY A O 1
ATOM 844 N N . GLN A 1 110 ? -7.823 -9.785 8.389 1.00 96.12 110 GLN A N 1
ATOM 845 C CA . GLN A 1 110 ? -6.607 -10.137 7.669 1.00 96.12 110 GLN A CA 1
ATOM 846 C C . GLN A 1 110 ? -6.810 -9.910 6.174 1.00 96.12 110 GLN A C 1
ATOM 848 O O . GLN A 1 110 ? -7.861 -10.236 5.619 1.00 96.12 110 GLN A O 1
ATOM 853 N N . TYR A 1 111 ? -5.786 -9.356 5.542 1.00 95.25 111 TYR A N 1
ATOM 854 C CA . TYR A 1 111 ? -5.757 -9.089 4.117 1.00 95.25 111 TYR A CA 1
ATOM 855 C C . TYR A 1 111 ? -4.400 -9.482 3.549 1.00 95.25 111 TYR A C 1
ATOM 857 O O . TYR A 1 111 ? -3.403 -9.529 4.271 1.00 95.25 111 TYR A O 1
ATOM 865 N N . HIS A 1 112 ? -4.338 -9.657 2.237 1.00 94.25 112 HIS A N 1
ATOM 866 C CA . HIS A 1 112 ? -3.076 -9.698 1.515 1.00 94.25 112 HIS A CA 1
ATOM 867 C C . HIS A 1 112 ? -3.181 -8.928 0.203 1.00 94.25 112 HIS A C 1
ATOM 869 O O . HIS A 1 112 ? -4.232 -8.906 -0.445 1.00 94.25 112 HIS A O 1
ATOM 875 N N . PHE A 1 113 ? -2.087 -8.288 -0.207 1.00 92.44 113 PHE A N 1
ATOM 876 C CA . PHE A 1 113 ? -1.933 -7.890 -1.602 1.00 92.44 113 PHE A CA 1
ATOM 877 C C . PHE A 1 113 ? -1.645 -9.130 -2.436 1.00 92.44 113 PHE A C 1
ATOM 879 O O . PHE A 1 113 ? -0.788 -9.926 -2.049 1.00 92.44 113 PHE A O 1
ATOM 886 N N . TYR A 1 114 ? -2.342 -9.261 -3.565 1.00 91.50 114 TYR A N 1
ATOM 887 C CA . TYR A 1 114 ? -2.250 -10.455 -4.411 1.00 91.50 114 TYR A CA 1
ATOM 888 C C . TYR A 1 114 ? -1.890 -10.187 -5.867 1.00 91.50 114 TYR A C 1
ATOM 890 O O . TYR A 1 114 ? -1.470 -11.086 -6.592 1.00 91.50 114 TYR A O 1
ATOM 898 N N . LYS A 1 115 ? -2.060 -8.942 -6.312 1.00 90.50 115 LYS A N 1
ATOM 899 C CA . LYS A 1 115 ? -1.822 -8.535 -7.692 1.00 90.50 115 LYS A CA 1
ATOM 900 C C . LYS A 1 115 ? -1.435 -7.065 -7.739 1.00 90.50 115 LYS A C 1
ATOM 902 O O . LYS A 1 115 ? -1.928 -6.254 -6.953 1.00 90.50 115 LYS A O 1
ATOM 907 N N . PHE A 1 116 ? -0.601 -6.702 -8.703 1.00 88.56 116 PHE A N 1
ATOM 908 C CA . PHE A 1 116 ? -0.441 -5.316 -9.13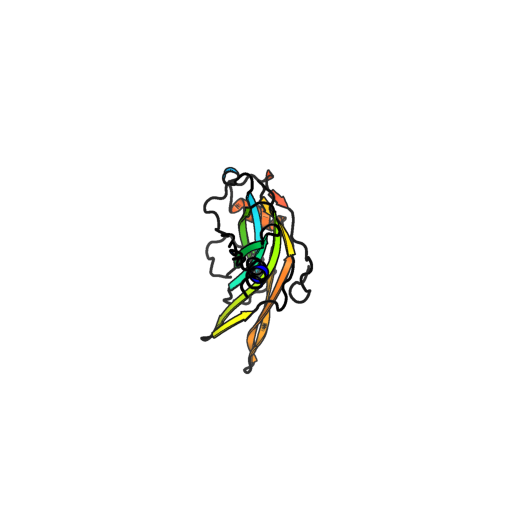2 1.00 88.56 116 PHE A CA 1
ATOM 909 C C . PHE A 1 116 ? -0.768 -5.203 -10.623 1.00 88.56 116 PHE A C 1
ATOM 911 O O . PHE A 1 116 ? -0.763 -6.203 -11.340 1.00 88.56 116 PHE A O 1
ATOM 918 N N . SER A 1 117 ? -1.042 -3.991 -11.093 1.00 87.62 117 SER A N 1
ATOM 919 C CA . SER A 1 117 ? -1.032 -3.690 -12.523 1.00 87.62 117 SER A CA 1
ATOM 920 C C . SER A 1 117 ? -0.405 -2.330 -12.798 1.00 87.62 117 SER A C 1
ATOM 922 O O . SER A 1 117 ? -0.489 -1.410 -11.977 1.00 87.62 117 SER A O 1
ATOM 924 N N . ILE A 1 118 ? 0.232 -2.203 -13.954 1.00 86.44 118 ILE A N 1
ATOM 925 C CA . ILE A 1 118 ? 0.806 -0.960 -14.459 1.00 86.44 118 ILE A CA 1
ATOM 926 C C . ILE A 1 118 ? 0.151 -0.699 -15.801 1.00 86.44 118 ILE A C 1
ATOM 928 O O . ILE A 1 118 ? 0.290 -1.506 -16.705 1.00 86.44 118 ILE A O 1
ATOM 932 N N . ILE A 1 119 ? -0.541 0.425 -15.944 1.00 85.69 119 ILE A N 1
ATOM 933 C CA . ILE A 1 119 ? -1.190 0.792 -17.201 1.00 85.69 119 ILE A CA 1
ATOM 934 C C . ILE A 1 119 ? -0.550 2.070 -17.711 1.00 85.69 119 ILE A C 1
ATOM 936 O O . ILE A 1 119 ? -0.575 3.094 -17.028 1.00 85.69 119 ILE A O 1
ATOM 940 N N . GLN A 1 120 ? -0.006 2.035 -18.922 1.00 81.94 120 GLN A N 1
ATOM 941 C CA . GLN A 1 120 ? 0.554 3.206 -19.585 1.00 81.94 120 GLN A CA 1
ATOM 942 C C . GLN A 1 120 ? -0.148 3.435 -20.924 1.00 81.94 120 GLN A C 1
ATOM 944 O O . GLN A 1 120 ? -0.212 2.540 -21.764 1.00 81.94 120 GLN A O 1
ATOM 949 N N . GLY A 1 121 ? -0.640 4.656 -21.136 1.00 72.88 121 GLY A N 1
ATOM 950 C CA . GLY A 1 121 ? -1.055 5.115 -22.460 1.00 72.88 121 GLY A CA 1
ATOM 951 C C . GLY A 1 121 ? 0.127 5.763 -23.177 1.00 72.88 121 GLY A C 1
ATOM 952 O O . GLY A 1 121 ? 0.707 6.718 -22.654 1.00 72.88 121 GLY A O 1
ATOM 953 N N . GLN A 1 122 ? 0.497 5.271 -24.360 1.00 67.12 122 GLN A N 1
ATOM 954 C CA . GLN A 1 122 ? 1.559 5.874 -25.169 1.00 67.12 122 GLN A CA 1
ATOM 955 C C . GLN A 1 122 ? 1.273 5.702 -26.671 1.00 67.12 122 GLN A C 1
ATOM 957 O O . GLN A 1 122 ? 0.908 4.622 -27.118 1.00 67.12 122 GLN A O 1
ATOM 962 N N . TYR A 1 123 ? 1.426 6.782 -27.449 1.00 60.78 123 TYR A N 1
ATOM 963 C CA . TYR A 1 123 ? 1.359 6.796 -28.925 1.00 60.78 123 TYR A CA 1
ATOM 964 C C . TYR A 1 123 ? 0.183 6.021 -29.563 1.00 60.78 123 TYR A C 1
ATOM 966 O O . TYR A 1 123 ? 0.362 5.325 -30.557 1.00 60.78 123 TYR A O 1
ATOM 974 N N . GLY A 1 124 ? -1.029 6.150 -29.010 1.00 59.19 124 GLY A N 1
ATOM 975 C CA . GLY A 1 124 ? -2.236 5.511 -29.559 1.00 59.19 124 GLY A CA 1
ATOM 976 C C . GLY A 1 124 ? -2.458 4.054 -29.133 1.00 59.19 124 GLY A C 1
ATOM 977 O O . GLY A 1 124 ? -3.413 3.440 -29.598 1.00 59.19 124 GLY A O 1
ATOM 978 N N . GLY A 1 125 ? -1.623 3.516 -28.238 1.00 64.19 125 GLY A N 1
ATOM 979 C CA . GLY A 1 125 ? -1.783 2.195 -27.629 1.00 64.19 125 GLY A CA 1
ATOM 980 C C . GLY A 1 125 ? -1.825 2.235 -26.098 1.00 64.19 125 GLY A C 1
ATOM 981 O O . GLY A 1 125 ? -1.428 3.219 -25.464 1.00 64.19 125 GLY A O 1
ATOM 982 N N . TYR A 1 126 ? -2.303 1.135 -25.515 1.00 72.25 126 TYR A N 1
ATOM 983 C CA . TYR A 1 126 ? -2.255 0.865 -24.080 1.00 72.25 126 TYR A CA 1
ATOM 984 C C . TYR A 1 126 ? -1.345 -0.330 -23.828 1.00 72.25 126 TYR A C 1
ATOM 986 O O . TYR A 1 126 ? -1.495 -1.374 -24.461 1.00 72.25 126 TYR A O 1
ATOM 994 N N . HIS A 1 127 ? -0.421 -0.168 -22.891 1.00 75.62 127 HIS A N 1
ATOM 995 C CA . HIS A 1 127 ? 0.383 -1.259 -22.366 1.00 75.62 127 HIS A CA 1
ATOM 996 C C . HIS A 1 127 ? -0.062 -1.552 -20.937 1.00 75.62 127 HIS A C 1
ATOM 998 O O . HIS A 1 127 ? -0.203 -0.623 -20.136 1.00 75.62 127 HIS A O 1
ATOM 1004 N N . ASP A 1 128 ? -0.290 -2.831 -20.649 1.00 83.19 128 ASP A N 1
ATOM 1005 C CA . ASP A 1 128 ? -0.612 -3.337 -19.319 1.00 83.19 128 ASP A CA 1
ATOM 1006 C C . ASP A 1 128 ? 0.468 -4.333 -18.892 1.00 83.19 128 ASP A C 1
ATOM 1008 O O . ASP A 1 128 ? 0.855 -5.214 -19.667 1.00 83.19 128 ASP A O 1
ATOM 1012 N N . TRP A 1 129 ? 0.971 -4.170 -17.673 1.00 84.81 129 TRP A N 1
ATOM 1013 C CA . TRP A 1 129 ? 1.878 -5.113 -17.034 1.00 84.81 129 TRP A CA 1
ATOM 1014 C C . TRP A 1 129 ? 1.267 -5.597 -15.730 1.00 84.81 129 TRP A C 1
ATOM 1016 O O . TRP A 1 129 ? 1.016 -4.808 -14.818 1.00 84.81 129 TRP A O 1
ATOM 1026 N N . GLU A 1 130 ? 1.136 -6.910 -15.614 1.00 85.62 130 GLU A N 1
ATOM 1027 C CA . GLU A 1 130 ? 0.676 -7.609 -14.422 1.00 85.62 130 GLU A CA 1
ATOM 1028 C C . GLU A 1 130 ? 1.581 -8.819 -14.147 1.00 85.62 130 GLU A C 1
ATOM 1030 O O . GLU A 1 130 ? 2.239 -9.323 -15.066 1.00 85.62 130 GLU A O 1
ATOM 1035 N N . PRO A 1 131 ? 1.677 -9.277 -12.888 1.00 80.81 131 PRO A N 1
ATOM 1036 C CA . PRO A 1 131 ? 2.417 -10.492 -12.587 1.00 80.81 131 PRO A CA 1
ATOM 1037 C C . PRO A 1 131 ? 1.721 -11.704 -13.221 1.00 80.81 131 PRO A C 1
ATOM 1039 O O . PRO A 1 131 ? 0.495 -11.756 -13.296 1.00 80.81 131 PRO A O 1
ATOM 1042 N N . LYS A 1 132 ? 2.510 -12.691 -13.662 1.00 82.25 132 LYS A N 1
ATOM 1043 C CA . LYS A 1 132 ? 1.981 -13.936 -14.254 1.00 82.25 132 LYS A CA 1
ATOM 1044 C C . LYS A 1 132 ? 1.264 -14.822 -13.234 1.00 82.25 132 LYS A C 1
ATOM 1046 O O . LYS A 1 132 ? 0.360 -15.561 -13.602 1.00 82.25 132 LYS A O 1
ATOM 1051 N N . GLU A 1 133 ? 1.693 -14.749 -11.980 1.00 85.50 133 GLU A N 1
ATOM 1052 C CA . GLU A 1 133 ? 1.153 -15.509 -10.857 1.00 85.50 133 GLU A CA 1
ATOM 1053 C C . GLU A 1 133 ? 0.726 -14.534 -9.755 1.00 85.50 133 GLU A C 1
ATOM 1055 O O . GLU A 1 133 ? 1.344 -13.477 -9.579 1.00 85.50 133 GLU A O 1
ATOM 1060 N N . GLU A 1 134 ? -0.345 -14.870 -9.028 1.00 89.31 134 GLU A N 1
ATOM 1061 C CA . GLU A 1 134 ? -0.714 -14.126 -7.820 1.00 89.31 134 GLU A CA 1
ATOM 1062 C C . GLU A 1 134 ? 0.390 -14.284 -6.765 1.00 89.31 134 GLU A C 1
ATOM 1064 O O . GLU A 1 134 ? 1.029 -15.329 -6.656 1.00 89.31 134 GLU A O 1
ATOM 1069 N N . PHE A 1 135 ? 0.608 -13.237 -5.977 1.00 87.75 135 PHE A N 1
ATOM 1070 C CA . PHE A 1 135 ? 1.509 -13.271 -4.825 1.00 87.75 135 PHE A CA 1
ATOM 1071 C C . PHE A 1 135 ? 0.715 -13.138 -3.523 1.00 87.75 135 PHE A C 1
ATOM 1073 O O . PHE A 1 135 ? -0.502 -12.990 -3.541 1.00 87.75 135 PHE A O 1
ATOM 1080 N N . SER A 1 136 ? 1.390 -13.175 -2.375 1.00 90.19 136 SER A N 1
ATOM 1081 C CA . SER A 1 136 ? 0.748 -12.869 -1.097 1.00 90.19 136 SER A CA 1
ATOM 1082 C C . SER A 1 136 ? 1.663 -12.034 -0.217 1.00 90.19 136 SER A C 1
ATOM 1084 O O . SER A 1 136 ? 2.723 -12.491 0.206 1.00 90.19 136 SER A O 1
ATOM 1086 N N . ILE A 1 137 ? 1.249 -10.794 0.045 1.00 90.81 137 ILE A N 1
ATOM 1087 C CA . ILE A 1 137 ? 1.891 -9.880 0.998 1.00 90.81 137 ILE A CA 1
ATOM 1088 C C . ILE A 1 137 ? 0.857 -9.543 2.076 1.00 90.81 137 ILE A C 1
ATOM 1090 O O . ILE A 1 137 ? -0.044 -8.738 1.810 1.00 90.81 137 ILE A O 1
ATOM 1094 N N . PRO A 1 138 ? 0.947 -10.151 3.270 1.00 92.75 138 PRO A N 1
ATOM 1095 C CA . PRO A 1 138 ? -0.084 -10.019 4.288 1.00 92.75 138 PRO A CA 1
ATOM 1096 C C . PRO A 1 138 ? -0.026 -8.666 5.005 1.00 92.75 138 PRO A C 1
ATOM 1098 O O . PRO A 1 138 ? 1.048 -8.120 5.273 1.00 92.75 138 PRO A O 1
ATOM 1101 N N . PHE A 1 139 ? -1.195 -8.159 5.391 1.00 94.00 139 PHE A N 1
ATOM 1102 C CA . PHE A 1 139 ? -1.355 -7.039 6.314 1.00 94.00 139 PHE A CA 1
ATOM 1103 C C . PHE A 1 139 ? -2.635 -7.180 7.148 1.00 94.00 139 PHE A C 1
ATOM 1105 O O . PHE A 1 139 ? -3.569 -7.901 6.796 1.00 94.00 139 PHE A O 1
ATOM 1112 N N . THR A 1 140 ? -2.682 -6.465 8.269 1.00 94.75 140 THR A N 1
ATOM 1113 C CA . THR A 1 140 ? -3.785 -6.552 9.232 1.00 94.75 140 THR A CA 1
ATOM 1114 C C . THR A 1 140 ? -4.459 -5.200 9.408 1.00 94.75 140 THR A C 1
ATOM 1116 O O . THR A 1 140 ? -3.798 -4.182 9.625 1.00 94.75 140 THR A O 1
ATOM 1119 N N . VAL A 1 141 ? -5.790 -5.186 9.399 1.00 93.94 141 VAL A N 1
ATOM 1120 C CA . VAL A 1 141 ? -6.590 -4.021 9.790 1.00 93.94 141 VAL A CA 1
ATOM 1121 C C . VAL A 1 141 ? -7.124 -4.255 11.197 1.00 93.94 141 VAL A C 1
ATOM 1123 O O . VAL A 1 141 ? -7.896 -5.183 11.438 1.00 93.94 141 VAL A O 1
ATOM 1126 N N . ARG A 1 142 ? -6.701 -3.412 12.144 1.00 94.06 142 ARG A N 1
ATOM 1127 C CA . ARG A 1 142 ? -7.092 -3.509 13.556 1.00 94.06 142 ARG A CA 1
ATOM 1128 C C . ARG A 1 142 ? -8.324 -2.632 13.826 1.00 94.06 142 ARG A C 1
ATOM 1130 O O . ARG A 1 142 ? -8.320 -1.468 13.421 1.00 94.06 142 ARG A O 1
ATOM 1137 N N . PRO A 1 143 ? -9.348 -3.134 14.539 1.00 93.38 143 PRO A N 1
ATOM 1138 C CA . PRO A 1 143 ? -10.546 -2.351 14.829 1.00 93.38 143 PRO A CA 1
ATOM 1139 C C . PRO A 1 143 ? -10.205 -1.144 15.712 1.00 93.38 143 PRO A C 1
ATOM 1141 O O . PRO A 1 143 ? -9.461 -1.267 16.689 1.00 93.38 143 PRO A O 1
ATOM 1144 N N . GLY A 1 144 ? -10.726 0.037 15.368 1.00 91.88 144 GLY A N 1
ATOM 1145 C CA . GLY A 1 144 ? -10.523 1.268 16.142 1.00 91.88 144 GLY A CA 1
ATOM 1146 C C . GLY A 1 144 ? -9.067 1.755 16.193 1.00 91.88 144 GLY A C 1
ATOM 1147 O O . GLY A 1 144 ? -8.673 2.448 17.136 1.00 91.88 144 GLY A O 1
ATOM 1148 N N . ARG A 1 145 ? -8.236 1.348 15.230 1.00 93.81 145 ARG A N 1
ATOM 1149 C CA . ARG A 1 145 ? -6.815 1.710 15.138 1.00 93.81 145 ARG A CA 1
ATOM 1150 C C . ARG A 1 145 ? -6.479 2.257 13.760 1.00 93.81 145 ARG A C 1
ATOM 1152 O O . ARG A 1 145 ? -7.217 2.050 12.801 1.00 93.81 145 ARG A O 1
ATOM 1159 N N . ALA A 1 146 ? -5.345 2.943 13.676 1.00 93.38 146 ALA A N 1
ATOM 1160 C CA . ALA A 1 146 ? -4.715 3.331 12.427 1.00 93.38 146 ALA A CA 1
ATOM 1161 C C . ALA A 1 146 ? -3.423 2.538 12.227 1.00 93.38 146 ALA A C 1
ATOM 1163 O O . ALA A 1 146 ? -2.399 2.840 12.836 1.00 93.38 146 ALA A O 1
ATOM 1164 N N . THR A 1 147 ? -3.474 1.513 11.384 1.00 95.12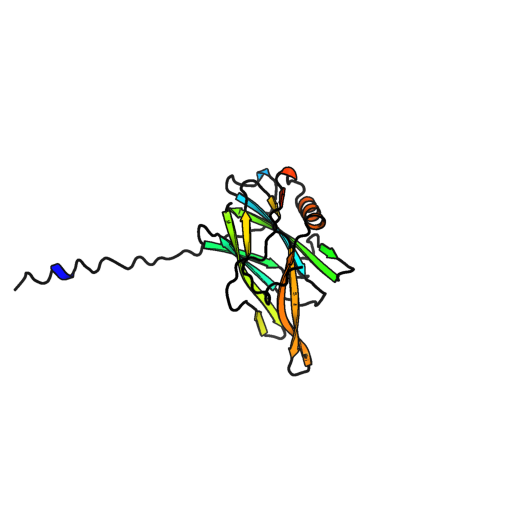 147 THR A N 1
ATOM 1165 C CA . THR A 1 147 ? -2.337 0.640 11.102 1.00 95.12 147 THR A CA 1
ATOM 1166 C C . THR A 1 147 ? -1.463 1.237 10.002 1.00 95.12 147 THR A C 1
ATOM 1168 O O . THR A 1 147 ? -1.887 1.357 8.851 1.00 95.12 147 THR A O 1
ATOM 1171 N N . TYR A 1 148 ? -0.222 1.580 10.344 1.00 95.25 148 TYR A N 1
ATOM 1172 C CA . TYR A 1 148 ? 0.834 1.833 9.370 1.00 95.25 148 TYR A CA 1
ATOM 1173 C C . TYR A 1 148 ? 1.359 0.501 8.841 1.00 95.25 148 TYR A C 1
ATOM 1175 O O . TYR A 1 148 ? 1.892 -0.292 9.622 1.00 95.25 148 TYR A O 1
ATOM 1183 N N . ILE A 1 149 ? 1.239 0.277 7.532 1.00 94.38 149 ILE A N 1
ATOM 1184 C CA . ILE A 1 149 ? 1.660 -0.982 6.901 1.00 94.38 149 ILE A CA 1
ATOM 1185 C C . ILE A 1 149 ? 2.932 -0.852 6.055 1.00 94.38 149 ILE A C 1
ATOM 1187 O O . ILE A 1 149 ? 3.330 -1.812 5.408 1.00 94.38 149 ILE A O 1
ATOM 1191 N N . GLY A 1 150 ? 3.616 0.294 6.090 1.00 92.94 150 GLY A N 1
ATOM 1192 C CA . GLY A 1 150 ? 4.915 0.473 5.434 1.00 92.94 150 GLY A CA 1
ATOM 1193 C C . GLY A 1 150 ? 4.873 1.329 4.169 1.00 92.94 150 GLY A C 1
ATOM 1194 O O . GLY A 1 150 ? 4.005 2.189 3.993 1.00 92.94 150 GLY A O 1
ATOM 1195 N N . GLU A 1 151 ? 5.856 1.097 3.309 1.00 90.44 151 GLU A N 1
ATOM 1196 C CA . GLU A 1 151 ? 6.086 1.782 2.042 1.00 90.44 151 GLU A CA 1
ATOM 1197 C C . GLU A 1 151 ? 6.077 0.770 0.898 1.00 90.44 151 GLU A C 1
ATOM 1199 O O . GLU A 1 151 ? 6.702 -0.288 0.989 1.00 90.44 151 GLU A O 1
ATOM 1204 N N . ILE A 1 152 ? 5.430 1.133 -0.207 1.00 88.62 152 ILE A N 1
ATOM 1205 C CA . ILE A 1 152 ? 5.616 0.471 -1.494 1.00 88.62 152 ILE A CA 1
ATOM 1206 C C . ILE A 1 152 ? 6.356 1.437 -2.415 1.00 88.62 152 ILE A C 1
ATOM 1208 O O . ILE A 1 152 ? 5.805 2.449 -2.859 1.00 88.62 152 ILE A O 1
ATOM 1212 N N . THR A 1 153 ? 7.612 1.113 -2.699 1.00 86.00 153 THR A N 1
ATOM 1213 C CA . THR A 1 153 ? 8.449 1.818 -3.664 1.00 86.00 153 THR A CA 1
ATOM 1214 C C . THR A 1 153 ? 8.382 1.124 -5.009 1.00 86.00 153 THR A C 1
ATOM 1216 O O . THR A 1 153 ? 8.570 -0.075 -5.134 1.00 86.00 153 THR A O 1
ATOM 1219 N N . MET A 1 154 ? 8.166 1.895 -6.054 1.00 83.12 154 MET A N 1
ATOM 1220 C CA . MET A 1 154 ? 7.940 1.407 -7.397 1.00 83.12 154 MET A CA 1
ATOM 1221 C C . MET A 1 154 ? 9.019 1.938 -8.323 1.00 83.12 154 MET A C 1
ATOM 1223 O O . MET A 1 154 ? 9.162 3.147 -8.502 1.00 83.12 154 MET A O 1
ATOM 1227 N N . SER A 1 155 ? 9.773 1.017 -8.906 1.00 81.75 155 SER A N 1
ATOM 1228 C CA . SER A 1 155 ? 10.892 1.300 -9.797 1.00 81.75 155 SER A CA 1
ATOM 1229 C C . SER A 1 155 ? 10.530 0.844 -11.211 1.00 81.75 155 SER A C 1
ATOM 1231 O O . SER A 1 155 ? 10.381 -0.361 -11.422 1.00 81.75 155 SER A O 1
ATOM 1233 N N . PRO A 1 156 ? 10.364 1.752 -12.188 1.00 78.75 156 PRO A N 1
ATOM 1234 C CA . PRO A 1 156 ? 10.079 1.348 -13.559 1.00 78.75 156 PRO A CA 1
ATOM 1235 C C . PRO A 1 156 ? 11.260 0.563 -14.146 1.00 78.75 156 PRO A C 1
ATOM 1237 O O . PRO A 1 156 ? 12.423 0.915 -13.942 1.00 78.75 156 PRO A O 1
ATOM 1240 N N . VAL A 1 157 ? 10.958 -0.484 -14.910 1.00 81.50 157 VAL A N 1
ATOM 1241 C CA . VAL A 1 157 ? 11.941 -1.202 -15.726 1.00 81.50 157 VAL A CA 1
ATOM 1242 C C . VAL A 1 157 ? 11.915 -0.582 -17.114 1.00 81.50 157 VAL A C 1
ATOM 1244 O O . VAL A 1 157 ? 10.873 -0.569 -17.764 1.00 81.50 157 VAL A O 1
ATOM 1247 N N . ILE A 1 158 ? 13.049 -0.051 -17.567 1.00 79.62 158 ILE A N 1
ATOM 1248 C CA . ILE A 1 158 ? 13.161 0.616 -18.868 1.00 79.62 158 ILE A CA 1
ATOM 1249 C C . ILE A 1 158 ? 13.862 -0.316 -19.856 1.00 79.62 158 ILE A C 1
ATOM 1251 O O . ILE A 1 158 ? 14.999 -0.729 -19.636 1.00 79.62 158 ILE A O 1
ATOM 1255 N N . GLY A 1 159 ? 13.170 -0.635 -20.947 1.00 82.06 159 GLY A N 1
ATOM 1256 C CA . GLY A 1 159 ? 13.700 -1.362 -22.095 1.00 82.06 159 GLY A CA 1
ATOM 1257 C C . GLY A 1 159 ? 14.028 -0.430 -23.260 1.00 82.06 159 GLY A C 1
ATOM 1258 O O . GLY A 1 159 ? 14.049 0.795 -23.122 1.00 82.06 159 GLY A O 1
ATOM 1259 N N . ARG A 1 160 ? 14.269 -1.015 -24.437 1.00 82.25 160 ARG A N 1
ATOM 1260 C CA . ARG A 1 160 ? 14.477 -0.282 -25.693 1.00 82.25 160 ARG A CA 1
ATOM 1261 C C . ARG A 1 160 ? 13.515 -0.782 -26.766 1.00 82.25 160 ARG A C 1
ATOM 1263 O O . ARG A 1 160 ? 13.291 -1.984 -26.873 1.00 82.25 160 ARG A O 1
ATOM 1270 N N . SER A 1 161 ? 12.963 0.134 -27.557 1.00 80.69 161 SER A N 1
ATOM 1271 C CA . SER A 1 161 ? 12.177 -0.196 -28.748 1.00 80.69 161 SER A CA 1
ATOM 1272 C C . SER A 1 161 ? 13.073 -0.695 -29.888 1.00 80.69 161 SER A C 1
ATOM 1274 O O . SER A 1 161 ? 14.299 -0.591 -29.816 1.00 80.69 161 SER A O 1
ATOM 1276 N N . LEU A 1 162 ? 12.462 -1.166 -30.983 1.00 82.31 162 LEU A N 1
ATOM 1277 C CA . LEU A 1 162 ? 13.177 -1.549 -32.212 1.00 82.31 162 LEU A CA 1
ATOM 1278 C C . LEU A 1 162 ? 14.038 -0.413 -32.797 1.00 82.31 162 LEU A C 1
ATOM 1280 O O . LEU A 1 162 ? 15.015 -0.680 -33.486 1.00 82.31 162 LEU A O 1
ATOM 1284 N N . PHE A 1 163 ? 13.717 0.846 -32.481 1.00 87.62 163 PHE A N 1
ATOM 1285 C CA . PHE A 1 163 ? 14.477 2.031 -32.895 1.00 87.62 163 PHE A CA 1
ATOM 1286 C C . PHE A 1 163 ? 15.475 2.514 -31.827 1.00 87.62 163 PHE A C 1
ATOM 1288 O O . PHE A 1 163 ? 15.997 3.621 -31.916 1.00 87.62 163 PHE A O 1
ATOM 1295 N N . GLY A 1 164 ? 15.716 1.723 -30.776 1.00 84.31 164 GLY A N 1
ATOM 1296 C CA . GLY A 1 164 ? 16.644 2.055 -29.693 1.00 84.31 164 GLY A CA 1
ATOM 1297 C C . GLY A 1 164 ? 16.128 3.100 -28.697 1.00 84.31 164 GLY A C 1
ATOM 1298 O O . GLY A 1 164 ? 16.873 3.487 -27.796 1.00 84.31 164 GLY A O 1
ATOM 1299 N N . LEU A 1 165 ? 14.872 3.540 -28.819 1.00 82.69 165 LEU A N 1
ATOM 1300 C CA . LEU A 1 165 ? 14.277 4.521 -27.912 1.00 82.69 165 LEU A CA 1
ATOM 1301 C C . LEU A 1 165 ? 13.904 3.865 -26.574 1.00 82.69 165 LEU A C 1
ATOM 1303 O O . LEU A 1 165 ? 13.379 2.750 -26.580 1.00 82.69 165 LEU A O 1
ATOM 1307 N N . PRO A 1 166 ? 14.135 4.531 -25.431 1.00 76.69 166 PRO A N 1
ATOM 1308 C CA . PRO A 1 166 ? 13.719 4.022 -24.130 1.00 76.69 166 PRO A CA 1
ATOM 1309 C C . PRO A 1 166 ? 12.192 3.898 -24.040 1.00 76.69 166 PRO A C 1
ATOM 1311 O O . PRO A 1 166 ? 11.462 4.837 -24.358 1.00 76.69 166 PRO A O 1
ATOM 1314 N N . VAL A 1 167 ? 11.719 2.740 -23.586 1.00 77.81 167 VAL A N 1
ATOM 1315 C CA . VAL A 1 167 ? 10.293 2.438 -23.383 1.00 77.81 167 VAL A CA 1
ATOM 1316 C C . VAL A 1 167 ? 10.094 1.752 -22.038 1.00 77.81 167 VAL A C 1
ATOM 1318 O O . VAL A 1 167 ? 10.992 1.055 -21.560 1.00 77.81 167 VAL A O 1
ATOM 1321 N N . LEU A 1 168 ? 8.929 1.937 -21.415 1.00 77.50 168 LEU A N 1
ATOM 1322 C CA . LEU A 1 168 ? 8.578 1.159 -20.231 1.00 77.50 168 LEU A CA 1
ATOM 1323 C C . LEU A 1 168 ? 8.499 -0.322 -20.630 1.00 77.50 168 LEU A C 1
ATOM 1325 O O . LEU A 1 168 ? 7.889 -0.671 -21.636 1.00 77.50 168 LEU A O 1
ATOM 1329 N N . ALA A 1 169 ? 9.154 -1.179 -19.861 1.00 79.38 169 ALA A N 1
ATOM 1330 C CA . ALA A 1 169 ? 9.197 -2.625 -20.060 1.00 79.38 169 ALA A CA 1
ATOM 1331 C C . ALA A 1 169 ? 8.652 -3.395 -18.844 1.00 79.38 169 ALA A C 1
ATOM 1333 O O . ALA A 1 169 ? 8.670 -4.622 -18.837 1.00 79.38 169 ALA A O 1
ATOM 1334 N N . GLY A 1 170 ? 8.171 -2.681 -17.823 1.00 80.56 170 GLY A N 1
ATOM 1335 C CA . GLY A 1 170 ? 7.586 -3.240 -16.609 1.00 80.56 170 GLY A CA 1
ATOM 1336 C C . GLY A 1 170 ? 7.906 -2.389 -15.383 1.00 80.56 170 GLY A C 1
ATOM 1337 O O . GLY A 1 170 ? 8.266 -1.215 -15.493 1.00 80.56 170 GLY A O 1
ATOM 1338 N N . GLY A 1 171 ? 7.815 -2.989 -14.201 1.00 79.50 171 GLY A N 1
ATOM 1339 C CA . GLY A 1 171 ? 8.166 -2.346 -12.939 1.00 79.50 171 GLY A CA 1
ATOM 1340 C C . GLY A 1 171 ? 8.513 -3.369 -11.865 1.00 79.50 171 GLY A C 1
ATOM 1341 O O . GLY A 1 171 ? 8.006 -4.486 -11.882 1.00 79.50 171 GLY A O 1
ATOM 1342 N N . VAL A 1 172 ? 9.383 -2.966 -10.942 1.00 80.62 172 VAL A N 1
ATOM 1343 C CA . VAL A 1 172 ? 9.727 -3.707 -9.723 1.00 80.62 172 VAL A CA 1
ATOM 1344 C C . VAL A 1 172 ? 9.175 -2.939 -8.529 1.00 80.62 172 VAL A C 1
ATOM 1346 O O . VAL A 1 172 ? 9.353 -1.721 -8.438 1.00 80.62 172 VAL A O 1
ATOM 1349 N N . PHE A 1 173 ? 8.531 -3.640 -7.604 1.00 81.44 173 PHE A N 1
ATOM 1350 C CA . PHE A 1 173 ? 7.911 -3.063 -6.416 1.00 81.44 173 PHE A CA 1
ATOM 1351 C C . PHE A 1 173 ? 8.657 -3.489 -5.164 1.00 81.44 173 PHE A C 1
ATOM 1353 O O . PHE A 1 173 ? 8.568 -4.623 -4.743 1.00 81.44 173 PHE A O 1
ATOM 1360 N N . THR A 1 174 ? 9.370 -2.585 -4.525 1.00 82.62 174 THR A N 1
ATOM 1361 C CA . THR A 1 174 ? 10.053 -2.819 -3.255 1.00 82.62 174 THR A CA 1
ATOM 1362 C C . THR A 1 174 ? 9.115 -2.514 -2.094 1.00 82.62 174 THR A C 1
ATOM 1364 O O . THR A 1 174 ? 8.520 -1.439 -2.055 1.00 82.62 174 THR A O 1
ATOM 1367 N N . ILE A 1 175 ? 9.025 -3.417 -1.119 1.00 85.44 175 ILE A N 1
ATOM 1368 C CA . ILE A 1 175 ? 8.370 -3.132 0.162 1.00 85.44 175 ILE A CA 1
ATOM 1369 C C . ILE A 1 175 ? 9.435 -2.710 1.163 1.00 85.44 175 ILE A C 1
ATOM 1371 O O . ILE A 1 175 ? 10.453 -3.386 1.310 1.00 85.44 175 ILE A O 1
ATOM 1375 N N . SER A 1 176 ? 9.190 -1.603 1.854 1.00 87.38 176 SER A N 1
ATOM 1376 C CA . SER A 1 176 ? 10.063 -1.093 2.907 1.00 87.38 176 SER A CA 1
ATOM 1377 C C . SER A 1 176 ? 9.236 -0.497 4.056 1.00 87.38 176 SER A C 1
ATOM 1379 O O . SER A 1 176 ? 8.005 -0.586 4.079 1.00 87.38 176 SER A O 1
ATOM 1381 N N . SER A 1 177 ? 9.900 0.091 5.050 1.00 88.38 177 SER A N 1
ATOM 1382 C CA . SER A 1 177 ? 9.243 0.790 6.154 1.00 88.38 177 SER A CA 1
ATOM 1383 C C . SER A 1 177 ? 10.035 2.037 6.533 1.00 88.38 177 SER A C 1
ATOM 1385 O O . SER A 1 177 ? 11.244 1.977 6.750 1.00 88.38 177 SER A O 1
ATOM 1387 N N . ASN A 1 178 ? 9.352 3.177 6.632 1.00 90.50 178 ASN A N 1
ATOM 1388 C CA . ASN A 1 178 ? 9.932 4.441 7.078 1.00 90.50 178 ASN A CA 1
ATOM 1389 C C . ASN A 1 178 ? 8.944 5.219 7.969 1.00 90.50 178 ASN A C 1
ATOM 1391 O O . ASN A 1 178 ? 8.461 6.298 7.600 1.00 90.50 178 ASN A O 1
ATOM 1395 N N . PRO A 1 179 ? 8.625 4.691 9.165 1.00 91.25 179 PRO A N 1
ATOM 1396 C CA . PRO A 1 179 ? 7.607 5.272 10.035 1.00 91.25 179 PRO A CA 1
ATOM 1397 C C . PRO A 1 179 ? 7.979 6.684 10.500 1.00 91.25 179 PRO A C 1
ATOM 1399 O O . PRO A 1 179 ? 7.100 7.536 10.631 1.00 91.25 179 PRO A O 1
ATOM 1402 N N . GLY A 1 180 ? 9.278 6.959 10.685 1.00 92.06 180 GLY A N 1
ATOM 1403 C CA . GLY A 1 180 ? 9.785 8.276 11.080 1.00 92.06 180 GLY A CA 1
ATOM 1404 C C . GLY A 1 180 ? 9.481 9.378 10.061 1.00 92.06 180 GLY A C 1
ATOM 1405 O O . GLY A 1 180 ? 9.290 10.528 10.447 1.00 92.06 180 GLY A O 1
ATOM 1406 N N . ARG A 1 181 ? 9.374 9.036 8.771 1.00 91.19 181 ARG A N 1
ATOM 1407 C CA . ARG A 1 181 ? 8.946 9.956 7.708 1.00 91.19 181 ARG A CA 1
ATOM 1408 C C . ARG A 1 181 ? 7.429 9.944 7.521 1.00 91.19 181 ARG A C 1
ATOM 1410 O O . ARG A 1 181 ? 6.814 11.001 7.379 1.00 91.19 181 ARG A O 1
ATOM 1417 N N . ASP A 1 182 ? 6.827 8.760 7.505 1.00 92.25 182 ASP A N 1
ATOM 1418 C CA . ASP A 1 182 ? 5.456 8.571 7.023 1.00 92.25 182 ASP A CA 1
ATOM 1419 C C . ASP A 1 182 ? 4.392 8.944 8.052 1.00 92.25 182 ASP A C 1
ATOM 1421 O O . ASP A 1 182 ? 3.394 9.572 7.696 1.00 92.25 182 ASP A O 1
ATOM 1425 N N . ILE A 1 183 ? 4.606 8.622 9.331 1.00 92.69 183 ILE A N 1
ATOM 1426 C CA . ILE A 1 183 ? 3.646 8.933 10.398 1.00 92.69 183 ILE A CA 1
ATOM 1427 C C . ILE A 1 183 ? 3.482 10.452 10.568 1.00 92.69 183 ILE A C 1
ATOM 1429 O O . ILE A 1 183 ? 2.337 10.907 10.598 1.00 92.69 183 ILE A O 1
ATOM 1433 N N . PRO A 1 184 ? 4.551 11.277 10.600 1.00 91.88 184 PRO A N 1
ATOM 1434 C CA . PRO A 1 184 ? 4.391 12.731 10.634 1.00 91.88 184 PRO A CA 1
ATOM 1435 C C . PRO A 1 184 ? 3.654 13.299 9.414 1.00 91.88 184 PRO A C 1
ATOM 1437 O O . PRO A 1 184 ? 2.879 14.247 9.539 1.00 91.88 184 PRO A O 1
ATOM 1440 N N . LEU A 1 185 ? 3.866 12.736 8.219 1.00 90.00 185 LEU A N 1
ATOM 1441 C CA . LEU A 1 185 ? 3.138 13.155 7.016 1.00 90.00 185 LEU A CA 1
ATOM 1442 C C . LEU A 1 185 ? 1.652 12.790 7.103 1.00 90.00 185 LEU A C 1
ATOM 1444 O O . LEU A 1 185 ? 0.801 13.608 6.747 1.00 90.00 185 LEU A O 1
ATOM 1448 N N . PHE A 1 186 ? 1.347 11.596 7.613 1.00 88.94 186 PHE A N 1
ATOM 1449 C CA . PHE A 1 186 ? -0.009 11.120 7.858 1.00 88.94 186 PHE A CA 1
ATOM 1450 C C . PHE A 1 186 ? -0.755 12.002 8.868 1.00 88.94 186 PHE A C 1
ATOM 1452 O O . PHE A 1 186 ? -1.821 12.527 8.548 1.00 88.94 186 PHE A O 1
ATOM 1459 N N . THR A 1 187 ? -0.186 12.253 10.048 1.00 89.88 187 THR A N 1
ATOM 1460 C CA . THR A 1 187 ? -0.826 13.079 11.089 1.00 89.88 187 THR A CA 1
ATOM 1461 C C . THR A 1 187 ? -0.971 14.536 10.655 1.00 89.88 187 THR A C 1
ATOM 1463 O O . THR A 1 187 ? -1.981 15.175 10.939 1.00 89.88 187 THR A O 1
ATOM 1466 N N . LYS A 1 188 ? -0.028 15.062 9.864 1.00 88.44 188 LYS A N 1
ATOM 1467 C CA . LYS A 1 188 ? -0.145 16.393 9.246 1.00 88.44 188 LYS A CA 1
ATOM 1468 C C . LYS A 1 188 ? -1.228 16.456 8.156 1.00 88.44 188 LYS A C 1
ATOM 1470 O O . LYS A 1 188 ? -1.715 17.549 7.842 1.00 88.44 188 LYS A O 1
ATOM 1475 N N . LYS A 1 189 ? -1.553 15.332 7.509 1.00 84.44 189 LYS A N 1
ATOM 1476 C CA . LYS A 1 189 ? -2.661 15.215 6.545 1.00 84.44 189 LYS A CA 1
ATOM 1477 C C . LYS A 1 189 ? -4.003 15.075 7.271 1.00 84.44 189 LYS A C 1
ATOM 1479 O O . LYS A 1 189 ? -4.978 15.661 6.815 1.00 84.44 189 LYS A O 1
ATOM 1484 N N . PHE A 1 190 ? -4.022 14.396 8.417 1.00 86.56 190 PHE A N 1
ATOM 1485 C CA . PHE A 1 190 ? -5.219 14.131 9.218 1.00 86.56 190 PHE A CA 1
ATOM 1486 C C . PHE A 1 190 ? -5.044 14.605 10.669 1.00 86.56 190 PHE A C 1
ATOM 1488 O O . PHE A 1 190 ? -4.887 13.790 11.575 1.00 86.56 190 PHE A O 1
ATOM 1495 N N . PRO A 1 191 ? -5.091 15.925 10.925 1.00 87.88 191 PRO A N 1
ATOM 1496 C CA . PRO A 1 191 ? -4.771 16.492 12.240 1.00 87.88 191 PRO A CA 1
ATOM 1497 C C . PRO A 1 191 ? -5.766 16.119 13.350 1.00 87.88 191 PRO A C 1
ATOM 1499 O O . PRO A 1 191 ? -5.449 16.274 14.523 1.00 87.88 191 PRO A O 1
ATOM 1502 N N . LYS A 1 192 ? -6.964 15.627 13.001 1.00 88.88 192 LYS A N 1
ATOM 1503 C CA . LYS A 1 192 ? -7.987 15.168 13.958 1.00 88.88 192 LYS A CA 1
ATOM 1504 C C . LYS A 1 192 ? -7.771 13.721 14.433 1.00 88.88 192 LYS A C 1
ATOM 1506 O O . LYS A 1 192 ? -8.582 13.209 15.211 1.00 88.88 192 LYS A O 1
ATOM 1511 N N . ILE A 1 193 ? -6.743 13.024 13.942 1.00 86.06 193 ILE A N 1
ATOM 1512 C CA . ILE A 1 193 ? -6.452 11.661 14.388 1.00 86.06 193 ILE A CA 1
ATOM 1513 C C . ILE A 1 193 ? -5.742 11.679 15.739 1.00 86.06 193 ILE A C 1
ATOM 1515 O O . ILE A 1 193 ? -4.834 12.474 15.962 1.00 86.06 193 ILE A O 1
ATOM 1519 N N . ASN A 1 194 ? -6.145 10.791 16.644 1.00 89.50 194 ASN A N 1
ATOM 1520 C CA . ASN A 1 194 ? -5.456 10.590 17.910 1.00 89.50 194 ASN A CA 1
ATOM 1521 C C . ASN A 1 194 ? -4.162 9.798 17.644 1.00 89.50 194 ASN A C 1
ATOM 1523 O O . ASN A 1 194 ? -4.246 8.641 17.237 1.00 89.50 194 ASN A O 1
ATOM 1527 N N . PRO A 1 195 ? -2.961 10.344 17.897 1.00 89.19 195 PRO A N 1
ATOM 1528 C CA . PRO A 1 195 ? -1.719 9.616 17.637 1.00 89.19 195 PRO A CA 1
ATOM 1529 C C . PRO A 1 195 ? -1.606 8.289 18.405 1.00 89.19 195 PRO A C 1
ATOM 1531 O O . PRO A 1 195 ? -0.933 7.378 17.939 1.00 89.19 195 PRO A O 1
ATOM 1534 N N . GLN A 1 196 ? -2.303 8.146 19.538 1.00 90.75 196 GLN A N 1
ATOM 1535 C CA . GLN A 1 196 ? -2.275 6.933 20.366 1.00 90.75 196 GLN A CA 1
ATOM 1536 C C . GLN A 1 196 ? -2.989 5.733 19.732 1.00 90.75 196 GLN A C 1
ATOM 1538 O O . GLN A 1 196 ? -2.783 4.601 20.162 1.00 90.75 196 GLN A O 1
ATOM 1543 N N . ILE A 1 197 ? -3.834 5.951 18.716 1.00 90.50 197 ILE A N 1
ATOM 1544 C CA . ILE A 1 197 ? -4.477 4.845 17.991 1.00 90.50 197 ILE A CA 1
ATOM 1545 C C . ILE A 1 197 ? -3.613 4.325 16.836 1.00 90.50 197 ILE A C 1
ATOM 1547 O O . ILE A 1 197 ? -4.022 3.377 16.163 1.00 90.50 197 ILE A O 1
ATOM 1551 N N . ILE A 1 198 ? -2.454 4.945 16.582 1.00 94.25 198 ILE A N 1
ATOM 1552 C CA . ILE A 1 198 ? -1.545 4.550 15.507 1.00 94.25 198 ILE A CA 1
ATOM 1553 C C . ILE A 1 198 ? -0.717 3.351 15.963 1.00 94.25 198 ILE A C 1
ATOM 1555 O O . ILE A 1 198 ? -0.008 3.412 16.965 1.00 94.25 198 ILE A O 1
ATOM 1559 N N . VAL A 1 199 ? -0.776 2.272 15.189 1.00 95.56 199 VAL A N 1
ATOM 1560 C CA . VAL A 1 199 ? 0.027 1.062 15.390 1.00 95.56 199 VAL A CA 1
ATOM 1561 C C . VAL A 1 199 ? 0.891 0.814 14.161 1.00 95.56 199 VAL A C 1
ATOM 1563 O O . VAL A 1 199 ? 0.504 1.148 13.043 1.00 95.56 199 VAL A O 1
ATOM 1566 N N . GLN A 1 200 ? 2.083 0.259 14.364 1.00 94.50 200 GLN A N 1
ATOM 1567 C CA . GLN A 1 200 ? 3.025 -0.036 13.287 1.00 94.50 200 GLN A CA 1
ATOM 1568 C C . GLN A 1 200 ? 3.076 -1.545 13.076 1.00 94.50 200 GLN A C 1
ATOM 1570 O O . GLN A 1 200 ? 3.637 -2.269 13.894 1.00 94.50 200 GLN A O 1
ATOM 1575 N N . GLU A 1 201 ? 2.499 -2.006 11.974 1.00 92.62 201 GLU A N 1
ATOM 1576 C CA . GLU A 1 201 ? 2.542 -3.406 11.549 1.00 92.62 201 GLU A CA 1
ATOM 1577 C C . GLU A 1 201 ? 3.002 -3.434 10.084 1.00 92.62 201 GLU A C 1
ATOM 1579 O O . GLU A 1 201 ? 2.199 -3.710 9.191 1.00 92.62 201 GLU A O 1
ATOM 1584 N N . PRO A 1 202 ? 4.269 -3.056 9.806 1.00 86.44 202 PRO A N 1
ATOM 1585 C CA . PRO A 1 202 ? 4.753 -2.952 8.440 1.00 86.44 202 PRO A CA 1
ATOM 1586 C C . PRO A 1 202 ? 4.670 -4.303 7.733 1.00 86.44 202 PRO A C 1
ATOM 1588 O O . PRO A 1 202 ? 4.997 -5.345 8.314 1.00 86.44 202 PRO A O 1
ATOM 1591 N N . MET A 1 203 ? 4.251 -4.260 6.469 1.00 86.88 203 MET A N 1
ATOM 1592 C CA . MET A 1 203 ? 4.212 -5.416 5.589 1.00 86.88 203 MET A CA 1
ATOM 1593 C C . MET A 1 203 ? 5.568 -6.103 5.570 1.00 86.88 203 MET A C 1
ATOM 1595 O O . MET A 1 203 ? 6.628 -5.472 5.563 1.00 86.88 203 MET A O 1
ATOM 1599 N N . ARG A 1 204 ? 5.512 -7.426 5.512 1.00 77.00 204 ARG A N 1
ATOM 1600 C CA . ARG A 1 204 ? 6.662 -8.256 5.192 1.00 77.00 204 ARG A CA 1
ATOM 1601 C C . ARG A 1 204 ? 6.461 -8.804 3.796 1.00 77.00 204 ARG A C 1
ATOM 1603 O O . ARG A 1 204 ? 5.332 -8.998 3.369 1.00 77.00 204 ARG A O 1
ATOM 1610 N N . SER A 1 205 ? 7.581 -9.097 3.157 1.00 61.41 205 SER A N 1
ATOM 1611 C CA . SER A 1 205 ? 7.718 -9.870 1.927 1.00 61.41 205 SER A CA 1
ATOM 1612 C C . SER A 1 205 ? 6.584 -10.824 1.576 1.00 61.41 205 SER A C 1
ATOM 1614 O O . SER A 1 205 ? 6.159 -10.852 0.424 1.00 61.41 205 SER A O 1
ATOM 1616 N N . GLY A 1 206 ? 6.134 -11.620 2.552 1.00 60.66 206 GLY A N 1
ATOM 1617 C CA . GLY A 1 206 ? 5.333 -12.801 2.263 1.00 60.66 206 GLY A CA 1
ATOM 1618 C C . GLY A 1 206 ? 6.028 -13.667 1.208 1.00 60.66 206 GLY A C 1
ATOM 1619 O O . GLY A 1 206 ? 7.261 -13.653 1.120 1.00 60.66 206 GLY A O 1
ATOM 1620 N N . ASP A 1 207 ? 5.234 -14.346 0.386 1.00 54.66 207 ASP A N 1
ATOM 1621 C CA . ASP A 1 207 ? 5.698 -15.224 -0.697 1.00 54.66 207 ASP A CA 1
ATOM 1622 C C . ASP A 1 207 ? 5.878 -14.474 -2.032 1.00 54.66 207 ASP A C 1
ATOM 1624 O O . ASP A 1 207 ? 5.833 -15.069 -3.108 1.00 54.66 207 ASP A O 1
ATOM 1628 N N . ALA A 1 208 ? 6.035 -13.146 -2.004 1.00 58.19 208 ALA A N 1
ATOM 1629 C CA . ALA A 1 208 ? 6.180 -12.369 -3.228 1.00 58.19 208 ALA A CA 1
ATOM 1630 C C . ALA A 1 208 ? 7.480 -12.732 -3.979 1.00 58.19 208 ALA A C 1
ATOM 1632 O O . ALA A 1 208 ? 8.559 -12.700 -3.378 1.00 58.19 208 ALA A O 1
ATOM 1633 N N . PRO A 1 209 ? 7.419 -13.028 -5.295 1.00 54.06 209 PRO A N 1
ATOM 1634 C CA . PRO A 1 209 ? 8.604 -13.393 -6.061 1.00 54.06 209 PRO A CA 1
ATOM 1635 C C . PRO A 1 209 ? 9.685 -12.295 -6.019 1.00 54.06 209 PRO A C 1
ATOM 1637 O O . PRO A 1 209 ? 9.351 -11.116 -6.191 1.00 54.06 209 PRO A O 1
ATOM 1640 N N . PRO A 1 210 ? 10.984 -12.638 -5.892 1.00 52.72 210 PRO A N 1
ATOM 1641 C CA . PRO A 1 210 ? 12.081 -11.659 -5.817 1.00 52.72 210 PRO A CA 1
ATOM 1642 C C . PRO A 1 210 ? 12.200 -10.750 -7.053 1.00 52.72 210 PRO A C 1
ATOM 1644 O O . PRO A 1 210 ? 12.777 -9.663 -7.010 1.00 52.72 210 PRO A O 1
ATOM 1647 N N . GLU A 1 211 ? 11.677 -11.221 -8.185 1.00 50.88 211 GLU A N 1
ATOM 1648 C CA . GLU A 1 211 ? 11.657 -10.508 -9.466 1.00 50.88 211 GLU A CA 1
ATOM 1649 C C . GLU A 1 211 ? 10.613 -9.385 -9.490 1.00 50.88 211 GLU A C 1
ATOM 1651 O O . GLU A 1 211 ? 10.776 -8.391 -10.196 1.00 50.88 211 GLU A O 1
ATOM 1656 N N . ILE A 1 212 ? 9.568 -9.531 -8.675 1.00 52.72 212 ILE A N 1
ATOM 1657 C CA . ILE A 1 212 ? 8.489 -8.565 -8.483 1.00 52.72 212 ILE A CA 1
ATOM 1658 C C . ILE A 1 212 ? 8.811 -7.650 -7.298 1.00 52.72 212 ILE A C 1
ATOM 1660 O O . ILE A 1 212 ? 8.498 -6.459 -7.360 1.00 52.72 212 ILE A O 1
ATOM 1664 N N . VAL A 1 213 ? 9.477 -8.184 -6.263 1.00 48.75 213 VAL A N 1
ATOM 1665 C CA . VAL A 1 213 ? 9.829 -7.465 -5.036 1.00 48.75 213 VAL A CA 1
ATOM 1666 C C . VAL A 1 213 ? 11.300 -7.596 -4.677 1.00 48.75 213 VAL A C 1
ATOM 1668 O O . VAL A 1 213 ? 11.789 -8.668 -4.340 1.00 48.75 213 VAL A O 1
ATOM 1671 N N . ARG A 1 214 ? 12.011 -6.464 -4.659 1.00 46.03 214 ARG A N 1
ATOM 1672 C CA . ARG A 1 214 ? 13.337 -6.385 -4.034 1.00 46.03 214 ARG A CA 1
ATOM 1673 C C . ARG A 1 214 ? 13.182 -5.866 -2.613 1.00 46.03 214 ARG A C 1
ATOM 1675 O O . ARG A 1 214 ? 12.662 -4.776 -2.434 1.00 46.03 214 ARG A O 1
ATOM 1682 N N . PHE A 1 215 ? 13.660 -6.605 -1.617 1.00 35.31 215 PHE A N 1
ATOM 1683 C CA . PHE A 1 215 ? 13.730 -6.123 -0.233 1.00 35.31 215 PHE A CA 1
ATOM 1684 C C . PHE A 1 215 ? 14.996 -5.295 -0.024 1.00 35.31 215 PHE A C 1
ATOM 1686 O O . PHE A 1 215 ? 16.055 -5.625 -0.567 1.00 35.31 215 PHE A O 1
ATOM 1693 N N . ARG A 1 216 ? 14.882 -4.211 0.742 1.00 38.44 216 ARG A N 1
ATOM 1694 C CA . ARG A 1 216 ? 16.007 -3.413 1.232 1.00 38.44 216 ARG A CA 1
ATOM 1695 C C . ARG A 1 216 ? 15.802 -3.080 2.695 1.00 38.44 216 ARG A C 1
ATOM 1697 O O . ARG A 1 216 ? 14.640 -2.790 3.055 1.00 38.44 216 ARG A O 1
#

pLDDT: mean 75.86, std 17.3, range [35.31, 96.12]

Secondary structure (DSSP, 8-state):
--SSSTTSSTTSSSS---------B------SS--GGG--TTEEEEEEEEEE-S-----EEEEEEEEETTT--EEEEEE-TTT-TTS-EEEETTTTEEEEEEEEEEESEEEEEEEEEEEEEETTEEEEE--SS---EEEEEPTTSEEEEEEEEEEEEEEE-TTS-EEEEEEEEEEE--HHHHHHHHHHH-TTS-GGGEEE-----TT--TTT----

Organism: NCBI:txid2865987

Radius of gyration: 22.39 Å; chains: 1; bounding box: 66×71×53 Å

Foldseek 3Di:
DPPDPPPPVVPPPPDDPPPPLPQAAPPQDQDPADALVPFDQQKFKEKEKEKEFDDDQFQKKKKWWKAFPPRRHIYIDIDGPPPCPPAPWDQDPVRRMIIHMDMGMDGWGKMWTWKMWIWGDDDNDIDIDIDPGTFTWIDTGDGSAYEYAFYKYKYFDWDADPVRHTDGPGIAIETGHDCVPRVVSVCVVRVNYDSVRYDYDYIDPHRPDCRNYPYD

Sequence (216 aa):
MAQRILSRLLLLIVLTTPLTGCVNYLYSGTPVDFSSNSLKPNEGFVFMSLVQGQHWNVNAIYSFYFRNEADGGIGKITYTPGLLGNEKTIRNKAANEKGTVKSYTLPAGQYHFYKFSIIQGQYGGYHDWEPKEEFSIPFTVRPGRATYIGEITMSPVIGRSLFGLPVLAGGVFTISSNPGRDIPLFTKKFPKINPQIIVQEPMRSGDAPPEIVRFR